Protein AF-A0A3D5FHX1-F1 (afdb_monomer)

Sequence (278 aa):
LMGNHDTDKEGTATLFDEEFTHRFGARNHHRALPGAHVIGLNTCVMQPQKQGWRNVRAEVGAADLDWLDSTLADLTPDRPLLVFVHIALATTYPERRGADQATTDVWRVINADAVLERLKRWTAPIIIFQGHLHENEHLHLDDLHLISVGSVCGSWWKGSETSRCTDHSPRGWLVVEAADGHVQLDYRAARTPGWHGEIVSDAEGDLLNLFFADSAETVEVRIDGEWIALPPPTPYPVDDMFVSVHHWRLPAEVGDRVDVRTQMRGRPWVLGTITCRS

Solvent-accessible surface area (backbone atoms only — not comparable to full-atom values): 15231 Å² total; per-residue (Å²): 119,49,41,76,85,49,45,40,92,89,31,40,70,89,54,32,45,64,70,40,33,75,75,75,40,69,51,53,47,76,46,83,51,98,30,29,39,37,35,31,46,51,18,60,34,45,32,70,93,42,65,75,87,58,24,33,35,16,29,64,51,70,72,57,49,53,49,48,53,57,54,56,71,78,52,77,45,80,39,22,37,40,37,35,31,22,37,18,63,72,79,64,59,55,70,45,41,69,53,58,77,97,52,42,44,52,63,29,24,75,54,28,64,71,56,56,63,68,51,68,78,47,77,33,54,40,38,38,40,20,36,83,71,19,26,56,44,68,46,76,58,89,80,37,41,37,34,35,40,32,23,72,62,20,38,43,89,78,74,37,99,79,34,35,11,67,53,68,28,61,21,22,48,76,48,77,50,53,49,92,64,42,75,48,78,46,69,35,22,61,100,42,75,81,53,54,44,30,40,48,73,60,99,91,45,40,27,42,37,31,50,76,54,43,62,89,40,66,41,31,38,48,57,100,88,42,80,43,76,50,72,73,43,56,77,36,74,75,51,103,60,30,45,24,59,39,34,29,72,48,97,57,83,60,80,64,48,40,39,37,41,33,38,56,95,89,36,84,41,79,70,43,74,34,35,44,72,129

Foldseek 3Di:
DDAQVQFALQADQVGTNPSVCVVPNDQWDWDDDPAEIEIEAEQWGAQNVDDDLQRIFREHDPVRLVVVLVVVVPDDLPHEYEYEYEAAQDDCWCVQQVHDPVRVRSRHYPPSVSVVVSCVVRPFQYEYEYEHQQAWAWDDDPRYTYTYAHAQQAPCVVPDSQHAHPQNHAHWDWDWDGDPSDIDIDTAHPPDGLQQWAWDADPVGIKIQGRHDYLVKWKWKADPNDTDTFHRADFDDPDPRGTHRRITDDPDHPAFWIFMWIDDPNHIDGSGIHGHDD

Mean predicted aligned error: 4.28 Å

Nearest PDB structures (foldseek):
  3d03-assembly1_A  TM=6.790E-01  e=8.823E-06  Klebsiella aerogenes
  2dxl-assembly1_A  TM=6.475E-01  e=1.047E-05  Klebsiella aerogenes
  8dzk-assembly5_E  TM=4.691E-01  e=1.314E-02  Entamoeba histolytica
  5k78-assembly3_C  TM=4.869E-01  e=2.196E-02  Entamoeba histolytica
  7y9a-assembly1_A-2  TM=3.465E-01  e=2.655E+00  Chelicerata

Secondary structure (DSSP, 8-state):
---TTSS-TT--SS---HHHHHHH--SSEEEE-SS-EEEE---EEE-TTS-GGGSEEE---HHHHHHHHHHHHTS-TTS-EEEEESSBSS-SHHHHTT--GGGGGGTB-TTHHHHHHHHTT--S-EEEEE-SS-S-EEEEETTEEEEE---TT-SGGGS-TTPPPTTSPPSEEEEEEEETTEEEEEEEESSSTT--EEEEEETTEEEEEETT--TTSPPEEEETTEEEEPPPPPPEEEETTEEES-EEE-SS--TTEEEEEEEETTEEEEEEEEEB--

pLDDT: mean 92.57, std 5.69, range [53.16, 98.75]

Structure (mmCIF, N/CA/C/O backbone):
data_AF-A0A3D5FHX1-F1
#
_entry.id   AF-A0A3D5FHX1-F1
#
loop_
_atom_site.group_PDB
_atom_site.id
_atom_site.type_symbol
_atom_site.label_atom_id
_atom_site.label_alt_id
_atom_site.label_comp_id
_atom_site.label_asym_id
_atom_site.label_entity_id
_atom_site.label_seq_id
_atom_site.pdbx_PDB_ins_code
_atom_site.Cartn_x
_atom_site.Cartn_y
_atom_site.Cartn_z
_atom_site.occupancy
_atom_site.B_iso_or_equiv
_atom_site.auth_seq_id
_atom_site.auth_comp_id
_atom_site.auth_asym_id
_atom_site.auth_atom_id
_atom_site.pdbx_PDB_model_num
ATOM 1 N N . LEU A 1 1 ? 8.540 -10.748 -7.676 1.00 92.62 1 LEU A N 1
ATOM 2 C CA . LEU A 1 1 ? 8.828 -9.306 -7.809 1.00 92.62 1 LEU A CA 1
ATOM 3 C C . LEU A 1 1 ? 10.160 -9.060 -7.134 1.00 92.62 1 LEU A C 1
ATOM 5 O O . LEU A 1 1 ? 10.349 -9.615 -6.060 1.00 92.62 1 LEU A O 1
ATOM 9 N N . MET A 1 2 ? 11.060 -8.321 -7.771 1.00 94.94 2 MET A N 1
ATOM 10 C CA . MET A 1 2 ? 12.356 -7.986 -7.184 1.00 94.94 2 MET A CA 1
ATOM 11 C C . MET A 1 2 ? 12.209 -6.787 -6.245 1.00 94.94 2 MET A C 1
ATOM 13 O O . MET A 1 2 ? 11.546 -5.812 -6.603 1.00 94.94 2 MET A O 1
ATOM 17 N N . GLY A 1 3 ? 12.822 -6.856 -5.068 1.00 95.81 3 GLY A N 1
ATOM 18 C CA . GLY A 1 3 ? 12.942 -5.742 -4.142 1.00 95.81 3 GLY A CA 1
ATOM 19 C C . GLY A 1 3 ? 14.372 -5.248 -3.961 1.00 95.81 3 GLY A C 1
ATOM 20 O O . GLY A 1 3 ? 15.330 -5.804 -4.488 1.00 95.81 3 GLY A O 1
ATOM 21 N N . ASN A 1 4 ? 14.538 -4.193 -3.162 1.00 94.56 4 ASN A N 1
ATOM 22 C CA . ASN A 1 4 ? 15.842 -3.555 -2.953 1.00 94.56 4 ASN A CA 1
ATOM 23 C C . ASN A 1 4 ? 16.860 -4.465 -2.238 1.00 94.56 4 ASN A C 1
ATOM 25 O O . ASN A 1 4 ? 18.049 -4.177 -2.257 1.00 94.56 4 ASN A O 1
ATOM 29 N N . HIS A 1 5 ? 16.397 -5.530 -1.581 1.00 93.38 5 HIS A N 1
ATOM 30 C CA . HIS A 1 5 ? 17.245 -6.534 -0.933 1.00 93.38 5 HIS A CA 1
ATOM 31 C C . HIS A 1 5 ? 17.609 -7.709 -1.848 1.00 93.38 5 HIS A C 1
ATOM 33 O O . HIS A 1 5 ? 18.441 -8.527 -1.462 1.00 93.38 5 HIS A O 1
ATOM 39 N N . ASP A 1 6 ? 16.994 -7.789 -3.028 1.00 94.75 6 ASP A N 1
ATOM 40 C CA . ASP A 1 6 ? 17.247 -8.827 -4.027 1.00 94.75 6 ASP A CA 1
ATOM 41 C C . ASP A 1 6 ? 18.283 -8.389 -5.073 1.00 94.75 6 ASP A C 1
ATOM 43 O O . ASP A 1 6 ? 18.599 -9.156 -5.977 1.00 94.75 6 ASP A O 1
ATOM 47 N N . THR A 1 7 ? 18.788 -7.154 -4.975 1.00 92.62 7 THR A N 1
ATOM 48 C CA . THR A 1 7 ? 19.804 -6.635 -5.888 1.00 92.62 7 THR A CA 1
ATOM 49 C C . THR A 1 7 ? 21.170 -7.264 -5.610 1.00 92.62 7 THR A C 1
ATOM 51 O O . THR A 1 7 ? 21.563 -7.478 -4.458 1.00 92.62 7 THR A O 1
ATOM 54 N N . ASP A 1 8 ? 21.925 -7.533 -6.673 1.00 91.56 8 ASP A N 1
ATOM 55 C CA . ASP A 1 8 ? 23.248 -8.147 -6.574 1.00 91.56 8 ASP A CA 1
ATOM 56 C C . ASP A 1 8 ? 24.207 -7.206 -5.841 1.00 91.56 8 ASP A C 1
ATOM 58 O O . ASP A 1 8 ? 24.462 -6.097 -6.304 1.00 91.56 8 ASP A O 1
ATOM 62 N N . LYS A 1 9 ? 24.789 -7.637 -4.716 1.00 81.81 9 LYS A N 1
ATOM 63 C CA . LYS A 1 9 ? 25.636 -6.775 -3.862 1.00 81.81 9 LYS A CA 1
ATOM 64 C C . LYS A 1 9 ? 26.782 -6.083 -4.608 1.00 81.81 9 LYS A C 1
ATOM 66 O O . LYS A 1 9 ? 27.088 -4.937 -4.300 1.00 81.81 9 LYS A O 1
ATOM 71 N N . GLU A 1 10 ? 27.380 -6.781 -5.571 1.00 84.62 10 GLU A N 1
ATOM 72 C CA . GLU A 1 10 ? 28.493 -6.304 -6.407 1.00 84.62 10 GLU A CA 1
ATOM 73 C C . GLU A 1 10 ? 28.026 -5.886 -7.818 1.00 84.62 10 GLU A C 1
ATOM 75 O O . GLU A 1 10 ? 28.823 -5.798 -8.753 1.00 84.62 10 GLU A O 1
ATOM 80 N N . GLY A 1 11 ? 26.720 -5.663 -7.987 1.00 85.31 11 GLY A N 1
ATOM 81 C CA . GLY A 1 11 ? 26.109 -5.253 -9.243 1.00 85.31 11 GLY A CA 1
ATOM 82 C C . GLY A 1 11 ? 26.453 -3.817 -9.651 1.00 85.31 11 GLY A C 1
ATOM 83 O O . GLY A 1 11 ? 26.997 -3.007 -8.899 1.00 85.31 11 GLY A O 1
ATOM 84 N N . THR A 1 12 ? 26.089 -3.477 -10.880 1.00 88.19 12 THR A N 1
ATOM 85 C CA . THR A 1 12 ? 26.236 -2.144 -11.475 1.00 88.19 12 THR A CA 1
ATOM 86 C C . THR A 1 12 ? 24.870 -1.490 -11.669 1.00 88.19 12 THR A C 1
ATOM 88 O O . THR A 1 12 ? 23.841 -2.124 -11.475 1.00 88.19 12 THR A O 1
ATOM 91 N N . ALA A 1 13 ? 24.818 -0.236 -12.122 1.00 84.00 13 ALA A N 1
ATOM 92 C CA . ALA A 1 13 ? 23.540 0.424 -12.412 1.00 84.00 13 ALA A CA 1
ATOM 93 C C . ALA A 1 13 ? 22.729 -0.243 -13.547 1.00 84.00 13 ALA A C 1
ATOM 95 O O . ALA A 1 13 ? 21.537 0.018 -13.671 1.00 84.00 13 ALA A O 1
ATOM 96 N N . THR A 1 14 ? 23.354 -1.083 -14.381 1.00 84.12 14 THR A N 1
ATOM 97 C CA . THR A 1 14 ? 22.704 -1.746 -15.529 1.00 84.12 14 THR A CA 1
ATOM 98 C C . THR A 1 14 ? 22.627 -3.266 -15.407 1.00 84.12 14 THR A C 1
ATOM 100 O O . THR A 1 14 ? 21.903 -3.886 -16.177 1.00 84.12 14 THR A O 1
ATOM 103 N N . LEU A 1 15 ? 23.361 -3.859 -14.465 1.00 90.00 15 LEU A N 1
ATOM 104 C CA . LEU A 1 15 ? 23.411 -5.301 -14.226 1.00 90.00 15 LEU A CA 1
ATOM 105 C C . LEU A 1 15 ? 23.428 -5.542 -12.716 1.00 90.00 15 LEU A C 1
ATOM 107 O O . LEU A 1 15 ? 24.476 -5.384 -12.093 1.00 90.00 15 LEU A O 1
ATOM 111 N N . PHE A 1 16 ? 22.261 -5.811 -12.135 1.00 93.44 16 PHE A N 1
ATOM 112 C CA . PHE A 1 16 ? 22.063 -5.867 -10.679 1.00 93.44 16 PHE A CA 1
ATOM 113 C C . PHE A 1 16 ? 20.990 -6.870 -10.238 1.00 93.44 16 PHE A C 1
ATOM 115 O O . PHE A 1 16 ? 20.541 -6.819 -9.094 1.00 93.44 16 PHE A O 1
ATOM 122 N N . ASP A 1 17 ? 20.527 -7.718 -11.148 1.00 94.81 17 ASP A N 1
ATOM 123 C CA . ASP A 1 17 ? 19.427 -8.655 -10.958 1.00 94.81 17 ASP A CA 1
ATOM 124 C C . ASP A 1 17 ? 19.763 -10.072 -11.449 1.00 94.81 17 ASP A C 1
ATOM 126 O O . ASP A 1 17 ? 18.856 -10.880 -11.654 1.00 94.81 17 ASP A O 1
ATOM 130 N N . GLU A 1 18 ? 21.038 -10.413 -11.654 1.00 94.69 18 GLU A N 1
ATOM 131 C CA . GLU A 1 18 ? 21.448 -11.722 -12.174 1.00 94.69 18 GLU A CA 1
ATOM 132 C C . GLU A 1 18 ? 21.067 -12.852 -11.211 1.00 94.69 18 GLU A C 1
ATOM 134 O O . GLU A 1 18 ? 20.483 -13.855 -11.635 1.00 94.69 18 GLU A O 1
ATOM 139 N N . GLU A 1 19 ? 21.325 -12.698 -9.905 1.00 93.31 19 GLU A N 1
ATOM 140 C CA . GLU A 1 19 ? 20.972 -13.734 -8.930 1.00 93.31 19 GLU A CA 1
ATOM 141 C C . GLU A 1 19 ? 19.455 -13.911 -8.821 1.00 93.31 19 GLU A C 1
ATOM 143 O O . GLU A 1 19 ? 18.958 -15.045 -8.762 1.00 93.31 19 GLU A O 1
ATOM 148 N N . PHE A 1 20 ? 18.717 -12.797 -8.813 1.00 95.50 20 PHE A N 1
ATOM 149 C CA . PHE A 1 20 ? 17.260 -12.805 -8.776 1.00 95.50 20 PHE A CA 1
ATOM 150 C C . PHE A 1 20 ? 16.693 -13.484 -10.025 1.00 95.50 20 PHE A C 1
ATOM 152 O O . PHE A 1 20 ? 15.892 -14.416 -9.919 1.00 95.50 20 PHE A O 1
ATOM 159 N N . THR A 1 21 ? 17.135 -13.060 -11.209 1.00 95.44 21 THR A N 1
ATOM 160 C CA . THR A 1 21 ? 16.592 -13.544 -12.481 1.00 95.44 21 THR A CA 1
ATOM 161 C C . THR A 1 21 ? 16.917 -15.005 -12.741 1.00 95.44 21 THR A C 1
ATOM 163 O O . THR A 1 21 ? 16.055 -15.741 -13.228 1.00 95.44 21 THR A O 1
ATOM 166 N N . HIS A 1 22 ? 18.095 -15.470 -12.322 1.00 95.25 22 HIS A N 1
ATOM 167 C CA . HIS A 1 22 ? 18.459 -16.882 -12.375 1.00 95.25 22 HIS A CA 1
ATOM 168 C C . HIS A 1 22 ? 17.541 -17.766 -11.508 1.00 95.25 22 HIS A C 1
ATOM 170 O O . HIS A 1 22 ? 17.248 -18.903 -11.876 1.00 95.25 22 HIS A O 1
ATOM 176 N N . ARG A 1 23 ? 17.075 -17.272 -10.351 1.00 95.88 23 ARG A N 1
ATOM 177 C CA . ARG A 1 23 ? 16.262 -18.057 -9.400 1.00 95.88 23 ARG A CA 1
ATOM 178 C C . ARG A 1 23 ? 14.758 -17.940 -9.627 1.00 95.88 23 ARG A C 1
ATOM 180 O O . ARG A 1 23 ? 14.039 -18.915 -9.423 1.00 95.88 23 ARG A O 1
ATOM 187 N N . PHE A 1 24 ? 14.286 -16.754 -9.997 1.00 95.12 24 PHE A N 1
ATOM 188 C CA . PHE A 1 24 ? 12.864 -16.402 -9.980 1.00 95.12 24 PHE A CA 1
ATOM 189 C C . PHE A 1 24 ? 12.320 -15.960 -11.345 1.00 95.12 24 PHE A C 1
ATOM 191 O O . PHE A 1 24 ? 11.111 -15.766 -11.477 1.00 95.12 24 PHE A O 1
ATOM 198 N N . GLY A 1 25 ? 13.176 -15.847 -12.365 1.00 94.88 25 GLY A N 1
ATOM 199 C CA . GLY A 1 25 ? 12.813 -15.351 -13.691 1.00 94.88 25 GLY A CA 1
ATOM 200 C C . GLY A 1 25 ? 12.870 -13.826 -13.799 1.00 94.88 25 GLY A C 1
ATOM 201 O O . GLY A 1 25 ? 13.368 -13.137 -12.915 1.00 94.88 25 GLY A O 1
ATOM 202 N N . ALA A 1 26 ? 12.376 -13.287 -14.914 1.00 95.62 26 ALA A N 1
ATOM 203 C CA . ALA A 1 26 ? 12.499 -11.866 -15.235 1.00 95.62 26 ALA A CA 1
ATOM 204 C C . ALA A 1 26 ? 11.982 -10.939 -14.113 1.00 95.62 26 ALA A C 1
ATOM 206 O O . ALA A 1 26 ? 10.928 -11.179 -13.515 1.00 95.62 26 ALA A O 1
ATOM 207 N N . ARG A 1 27 ? 12.710 -9.841 -13.858 1.00 94.88 27 ARG A N 1
ATOM 208 C CA . ARG A 1 27 ? 12.337 -8.835 -12.847 1.00 94.88 27 ARG A CA 1
ATOM 209 C C . ARG A 1 27 ? 10.996 -8.156 -13.141 1.00 94.88 27 ARG A C 1
ATOM 211 O O . ARG A 1 27 ? 10.260 -7.841 -12.206 1.00 94.88 27 ARG A O 1
ATOM 218 N N . ASN A 1 28 ? 10.660 -8.034 -14.426 1.00 98.00 28 ASN A N 1
ATOM 219 C CA . ASN A 1 28 ? 9.342 -7.638 -14.900 1.00 98.00 28 ASN A CA 1
ATOM 220 C C . ASN A 1 28 ? 8.610 -8.849 -15.461 1.00 98.00 28 ASN A C 1
ATOM 222 O O . ASN A 1 28 ? 9.203 -9.680 -16.151 1.00 98.00 28 ASN A O 1
ATOM 226 N N . HIS A 1 29 ? 7.316 -8.945 -15.195 1.00 97.62 29 HIS A N 1
ATOM 227 C CA . HIS A 1 29 ? 6.499 -10.021 -15.737 1.00 97.62 29 HIS A CA 1
ATOM 228 C C . HIS A 1 29 ? 5.039 -9.609 -15.835 1.00 97.62 29 HIS A C 1
ATOM 230 O O . HIS A 1 29 ? 4.540 -8.790 -15.066 1.00 97.62 29 HIS A O 1
ATOM 236 N N . HIS A 1 30 ? 4.340 -10.249 -16.763 1.00 98.00 30 HIS A N 1
ATOM 237 C CA . HIS A 1 30 ? 2.898 -10.157 -16.902 1.00 98.00 30 HIS A CA 1
ATOM 238 C C . HIS A 1 30 ? 2.276 -11.540 -16.767 1.00 98.00 30 HIS A C 1
ATOM 240 O O . HIS A 1 30 ? 2.834 -12.542 -17.216 1.00 98.00 30 HIS A O 1
ATOM 246 N N . ARG A 1 31 ? 1.095 -11.590 -16.157 1.00 96.69 31 ARG A N 1
ATOM 247 C CA . ARG A 1 31 ? 0.244 -12.771 -16.148 1.00 96.69 31 ARG A CA 1
ATOM 248 C C . ARG A 1 31 ? -1.201 -12.364 -16.379 1.00 96.69 31 ARG A C 1
ATOM 250 O O . ARG A 1 31 ? -1.773 -11.589 -15.617 1.00 96.69 31 ARG A O 1
ATOM 257 N N . ALA A 1 32 ? -1.820 -12.943 -17.400 1.00 95.94 32 ALA A N 1
ATOM 258 C CA . ALA A 1 32 ? -3.266 -12.897 -17.551 1.00 95.94 32 ALA A CA 1
ATOM 259 C C . ALA A 1 32 ? -3.911 -13.957 -16.645 1.00 95.94 32 ALA A C 1
ATOM 261 O O . ALA A 1 32 ? -3.618 -15.149 -16.751 1.00 95.94 32 ALA A O 1
ATOM 262 N N . LEU A 1 33 ? -4.795 -13.518 -15.756 1.00 95.25 33 LEU A N 1
ATOM 263 C CA . LEU A 1 33 ? -5.722 -14.368 -15.014 1.00 95.25 33 LEU A CA 1
ATOM 264 C C . LEU A 1 33 ? -7.123 -14.221 -15.628 1.00 95.25 33 LEU A C 1
ATOM 266 O O . LEU A 1 33 ? -7.356 -13.261 -16.364 1.00 95.25 33 LEU A O 1
ATOM 270 N N . PRO A 1 34 ? -8.079 -15.126 -15.351 1.00 93.19 34 PRO A N 1
ATOM 271 C CA . PRO A 1 34 ? -9.450 -14.965 -15.838 1.00 93.19 34 PRO A CA 1
ATOM 272 C C . PRO A 1 34 ? -10.071 -13.614 -15.444 1.00 93.19 34 PRO A C 1
ATOM 274 O O . PRO A 1 34 ? -10.626 -12.930 -16.302 1.00 93.19 34 PRO A O 1
ATOM 277 N N . GLY A 1 35 ? -9.896 -13.192 -14.186 1.00 94.69 35 GLY A N 1
ATOM 278 C CA . GLY A 1 35 ? -10.504 -11.975 -13.636 1.00 94.69 35 GLY A CA 1
ATOM 279 C C . GLY A 1 35 ? -9.636 -10.712 -13.639 1.00 94.69 35 GLY A C 1
ATOM 280 O O . GLY A 1 35 ? -10.137 -9.668 -13.238 1.00 94.69 35 GLY A O 1
ATOM 281 N N . ALA A 1 36 ? -8.363 -10.774 -14.050 1.00 97.44 36 ALA A N 1
ATOM 282 C CA . ALA A 1 36 ? -7.457 -9.622 -13.998 1.00 97.44 36 ALA A CA 1
ATOM 283 C C . ALA A 1 36 ? -6.215 -9.785 -14.888 1.00 97.44 36 ALA A C 1
ATOM 285 O O . ALA A 1 36 ? -5.788 -10.899 -15.203 1.00 97.44 36 ALA A O 1
ATOM 286 N N . HIS A 1 37 ? -5.584 -8.663 -15.220 1.00 97.75 37 HIS A N 1
ATOM 287 C CA . HIS A 1 37 ? -4.196 -8.617 -15.661 1.00 97.75 37 HIS A CA 1
ATOM 288 C C . HIS A 1 37 ? -3.290 -8.314 -14.469 1.00 97.75 37 HIS A C 1
ATOM 290 O O . HIS A 1 37 ? -3.572 -7.410 -13.690 1.00 97.75 37 HIS A O 1
ATOM 296 N N . VAL A 1 38 ? -2.202 -9.068 -14.327 1.00 98.12 38 VAL A N 1
ATOM 297 C CA . VAL A 1 38 ? -1.212 -8.879 -13.264 1.00 98.12 38 VAL A CA 1
ATOM 298 C C . VAL A 1 38 ? 0.107 -8.458 -13.891 1.00 98.12 38 VAL A C 1
ATOM 300 O O . VAL A 1 38 ? 0.608 -9.152 -14.774 1.00 98.12 38 VAL A O 1
ATOM 303 N N . ILE A 1 39 ? 0.667 -7.345 -13.431 1.00 98.56 39 ILE A N 1
ATOM 304 C CA . ILE A 1 39 ? 1.984 -6.844 -13.828 1.00 98.56 39 ILE A CA 1
ATOM 305 C C . ILE A 1 39 ? 2.860 -6.777 -12.582 1.00 98.56 39 ILE A C 1
ATOM 307 O O . ILE A 1 39 ? 2.490 -6.137 -11.607 1.00 98.56 39 ILE A O 1
ATOM 311 N N . GLY A 1 40 ? 4.030 -7.406 -12.618 1.00 98.50 40 GLY A N 1
ATOM 312 C CA . GLY A 1 40 ? 5.124 -7.094 -11.704 1.00 98.50 40 GLY A CA 1
ATOM 313 C C . GLY A 1 40 ? 6.119 -6.186 -12.411 1.00 98.50 40 GLY A C 1
ATOM 314 O O . GLY A 1 40 ? 6.591 -6.546 -13.490 1.00 98.50 40 GLY A O 1
ATOM 315 N N . LEU A 1 41 ? 6.427 -5.035 -11.814 1.00 98.75 41 LEU A N 1
ATOM 316 C CA . LEU A 1 41 ? 7.316 -4.024 -12.381 1.00 98.75 41 LEU A CA 1
ATOM 317 C C . LEU A 1 41 ? 8.446 -3.697 -11.402 1.00 98.75 41 LEU A C 1
ATOM 319 O O . LEU A 1 41 ? 8.212 -3.378 -10.235 1.00 98.75 41 LEU A O 1
ATOM 323 N N . ASN A 1 42 ? 9.680 -3.759 -11.892 1.00 98.00 42 ASN A N 1
ATOM 324 C CA . ASN A 1 42 ? 10.853 -3.363 -11.137 1.00 98.00 42 ASN A CA 1
ATOM 325 C C . ASN A 1 42 ? 10.848 -1.856 -10.850 1.00 98.00 42 ASN A C 1
ATOM 327 O O . ASN A 1 42 ? 10.701 -1.042 -11.758 1.00 98.00 42 ASN A O 1
ATOM 331 N N . THR A 1 43 ? 11.091 -1.504 -9.590 1.00 98.12 43 THR A N 1
ATOM 332 C CA . THR A 1 43 ? 11.284 -0.119 -9.137 1.00 98.12 43 THR A CA 1
ATOM 333 C C . THR A 1 43 ? 12.619 0.089 -8.421 1.00 98.12 43 THR A C 1
ATOM 335 O O . THR A 1 43 ? 12.800 1.080 -7.720 1.00 98.12 43 THR A O 1
ATOM 338 N N . CYS A 1 44 ? 13.556 -0.853 -8.558 1.00 96.69 44 CYS A N 1
ATOM 339 C CA . CYS A 1 44 ? 14.865 -0.822 -7.913 1.00 96.69 44 CYS A CA 1
ATOM 340 C C . CYS A 1 44 ? 15.972 -0.619 -8.953 1.00 96.69 44 CYS A C 1
ATOM 342 O O . CYS A 1 44 ? 16.051 -1.366 -9.928 1.00 96.69 44 CYS A O 1
ATOM 344 N N . VAL A 1 45 ? 16.859 0.350 -8.718 1.00 94.75 45 VAL A N 1
ATOM 345 C CA . VAL A 1 45 ? 18.078 0.578 -9.509 1.00 94.75 45 VAL A CA 1
ATOM 346 C C . VAL A 1 45 ? 19.277 0.677 -8.574 1.00 94.75 45 VAL A C 1
ATOM 348 O O . VAL A 1 45 ? 19.278 1.473 -7.633 1.00 94.75 45 VAL A O 1
ATOM 351 N N . MET A 1 46 ? 20.317 -0.118 -8.826 1.00 93.94 46 MET A N 1
ATOM 352 C CA . MET A 1 46 ? 21.514 -0.126 -7.985 1.00 93.94 46 MET A CA 1
ATOM 353 C C . MET A 1 46 ? 22.333 1.169 -8.126 1.00 93.94 46 MET A C 1
ATOM 355 O O . MET A 1 46 ? 22.560 1.683 -9.222 1.00 93.94 46 MET A O 1
ATOM 359 N N . GLN A 1 47 ? 22.827 1.671 -6.996 1.00 91.81 47 GLN A N 1
ATOM 360 C CA . GLN A 1 47 ? 23.763 2.784 -6.856 1.00 91.81 47 GLN A CA 1
ATOM 361 C C . GLN A 1 47 ? 25.083 2.265 -6.249 1.00 91.81 47 GLN A C 1
ATOM 363 O O . GLN A 1 47 ? 25.302 2.444 -5.048 1.00 91.81 47 GLN A O 1
ATOM 368 N N . PRO A 1 48 ? 25.986 1.647 -7.036 1.00 89.06 48 PRO A N 1
ATOM 369 C CA . PRO A 1 48 ? 27.208 1.010 -6.515 1.00 89.06 48 PRO A CA 1
ATOM 370 C C . PRO A 1 48 ? 28.159 1.981 -5.788 1.00 89.06 48 PRO A C 1
ATOM 372 O O . PRO A 1 48 ? 28.970 1.587 -4.956 1.00 89.06 48 PRO A O 1
ATOM 375 N N . GLN A 1 49 ? 28.046 3.280 -6.069 1.00 90.75 49 GLN A N 1
ATOM 376 C CA . GLN A 1 49 ? 28.782 4.352 -5.397 1.00 90.75 49 GLN A CA 1
ATOM 377 C C . GLN A 1 49 ? 28.249 4.703 -3.995 1.00 90.75 49 GLN A C 1
ATOM 379 O O . GLN A 1 49 ? 28.868 5.493 -3.280 1.00 90.75 49 GLN A O 1
ATOM 384 N N . LYS A 1 50 ? 27.069 4.202 -3.616 1.00 91.25 50 LYS A N 1
ATOM 385 C CA . LYS A 1 50 ? 26.441 4.414 -2.306 1.00 91.25 50 LYS A CA 1
ATOM 386 C C . LYS A 1 50 ? 26.586 3.150 -1.457 1.00 91.25 50 LYS A C 1
ATOM 388 O O . LYS A 1 50 ? 26.884 2.075 -1.955 1.00 91.25 50 LYS A O 1
ATOM 393 N N . GLN A 1 51 ? 26.393 3.294 -0.150 1.00 87.62 51 GLN A N 1
ATOM 394 C CA . GLN A 1 51 ? 26.574 2.218 0.826 1.00 87.62 51 GLN A CA 1
ATOM 395 C C . GLN A 1 51 ? 25.337 2.078 1.715 1.00 87.62 51 GLN A C 1
ATOM 397 O O . GLN A 1 51 ? 24.565 3.030 1.882 1.00 87.62 51 GLN A O 1
ATOM 402 N N . GLY A 1 52 ? 25.174 0.897 2.314 1.00 88.31 52 GLY A N 1
ATOM 403 C CA . GLY A 1 52 ? 24.052 0.588 3.202 1.00 88.31 52 GLY A CA 1
ATOM 404 C C . GLY A 1 52 ? 22.701 0.733 2.501 1.00 88.31 52 GLY A C 1
ATOM 405 O O . GLY A 1 52 ? 22.595 0.501 1.305 1.00 88.31 52 GLY A O 1
ATOM 406 N N . TRP A 1 53 ? 21.676 1.177 3.229 1.00 88.12 53 TRP A N 1
ATOM 407 C CA . TRP A 1 53 ? 20.301 1.316 2.722 1.00 88.12 53 TRP A CA 1
ATOM 408 C C . TRP A 1 53 ? 20.132 2.311 1.558 1.00 88.12 53 TRP A C 1
ATOM 410 O O . TRP A 1 53 ? 19.064 2.371 0.961 1.00 88.12 53 TRP A O 1
ATOM 420 N N . ARG A 1 54 ? 21.169 3.093 1.225 1.00 91.19 54 ARG A N 1
ATOM 421 C CA . ARG A 1 54 ? 21.172 4.054 0.107 1.00 91.19 54 ARG A CA 1
ATOM 422 C C . ARG A 1 54 ? 21.716 3.474 -1.197 1.00 91.19 54 ARG A C 1
ATOM 424 O O . A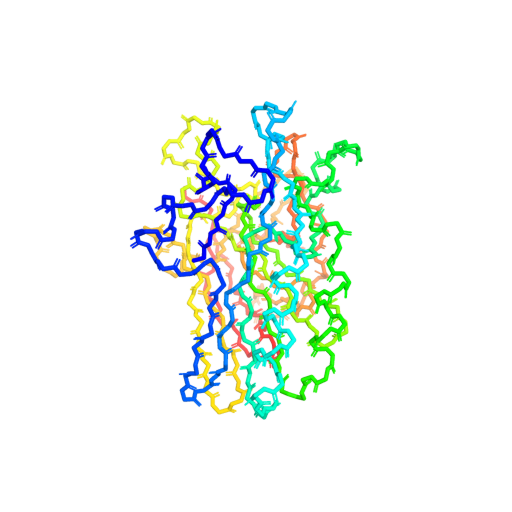RG A 1 54 ? 21.821 4.203 -2.180 1.00 91.19 54 ARG A O 1
ATOM 431 N N . ASN A 1 55 ? 22.136 2.210 -1.201 1.00 92.50 55 ASN A N 1
ATOM 432 C CA . ASN A 1 55 ? 22.697 1.563 -2.384 1.00 92.50 55 ASN A CA 1
ATOM 433 C C . ASN A 1 55 ? 21.644 1.204 -3.439 1.00 92.50 55 ASN A C 1
ATOM 435 O O . ASN A 1 55 ? 22.023 0.823 -4.534 1.00 92.50 55 ASN A O 1
ATOM 439 N N . VAL A 1 56 ? 20.351 1.371 -3.166 1.00 94.94 56 VAL A N 1
ATOM 440 C CA . VAL A 1 56 ? 19.287 1.209 -4.159 1.00 94.94 56 VAL A CA 1
ATOM 441 C C . VAL A 1 56 ? 18.488 2.499 -4.252 1.00 94.94 56 VAL A C 1
ATOM 443 O O . VAL A 1 56 ? 18.083 3.068 -3.241 1.00 94.94 56 VAL A O 1
ATOM 446 N N . ARG A 1 57 ? 18.287 2.964 -5.483 1.00 95.56 57 ARG A N 1
ATOM 447 C CA . ARG A 1 57 ? 17.387 4.060 -5.831 1.00 95.56 57 ARG A CA 1
ATOM 448 C C . ARG A 1 57 ? 16.045 3.504 -6.281 1.00 95.56 57 ARG A C 1
ATOM 450 O O . ARG A 1 57 ? 15.995 2.531 -7.032 1.00 95.56 57 ARG A O 1
ATOM 457 N N . ALA A 1 58 ? 14.986 4.174 -5.867 1.00 97.25 58 ALA A N 1
ATOM 458 C CA . ALA A 1 58 ? 13.633 3.980 -6.336 1.00 97.25 58 ALA A CA 1
ATOM 459 C C . ALA A 1 58 ? 13.462 4.647 -7.705 1.00 97.25 58 ALA A C 1
ATOM 461 O O . ALA A 1 58 ? 13.322 5.866 -7.812 1.00 97.25 58 ALA A O 1
ATOM 462 N N . GLU A 1 59 ? 13.511 3.854 -8.766 1.00 97.50 59 GLU A N 1
ATOM 463 C CA . GLU A 1 59 ? 13.406 4.329 -10.145 1.00 97.50 59 GLU A CA 1
ATOM 464 C C . GLU A 1 59 ? 12.963 3.183 -11.053 1.00 97.50 59 GLU A C 1
ATOM 466 O O . GLU A 1 59 ? 13.331 2.029 -10.832 1.00 97.50 59 GLU A O 1
ATOM 471 N N . VAL A 1 60 ? 12.200 3.506 -12.095 1.00 97.94 60 VAL A N 1
ATOM 472 C CA . VAL A 1 60 ? 11.928 2.579 -13.199 1.00 97.94 60 VAL A CA 1
ATOM 473 C C . VAL A 1 60 ? 12.854 2.920 -14.360 1.00 97.94 60 VAL A C 1
ATOM 475 O O . VAL A 1 60 ? 12.767 4.014 -14.920 1.00 97.94 60 VAL A O 1
ATOM 478 N N . GLY A 1 61 ? 13.766 2.006 -14.699 1.00 95.50 61 GLY A N 1
ATOM 479 C CA . GLY A 1 61 ? 14.746 2.218 -15.762 1.00 95.50 61 GLY A CA 1
ATOM 480 C C . GLY A 1 61 ? 14.111 2.249 -17.155 1.00 95.50 61 GLY A C 1
ATOM 481 O O . GLY A 1 61 ? 13.016 1.733 -17.365 1.00 95.50 61 GLY A O 1
ATOM 482 N N . ALA A 1 62 ? 14.824 2.806 -18.138 1.00 96.00 62 ALA A N 1
ATOM 483 C CA . ALA A 1 62 ? 14.317 2.936 -19.510 1.00 96.00 62 ALA A CA 1
ATOM 484 C C . ALA A 1 62 ? 13.867 1.592 -20.114 1.00 96.00 62 ALA A C 1
ATOM 486 O O . ALA A 1 62 ? 12.761 1.495 -20.626 1.00 96.00 62 ALA A O 1
ATOM 487 N N . ALA A 1 63 ? 14.666 0.531 -19.955 1.00 95.31 63 ALA A N 1
ATOM 488 C CA . ALA A 1 63 ? 14.304 -0.803 -20.440 1.00 95.31 63 ALA A CA 1
ATOM 489 C C . ALA A 1 63 ? 13.055 -1.384 -19.746 1.00 95.31 63 ALA A C 1
ATOM 491 O O . ALA A 1 63 ? 12.312 -2.153 -20.352 1.00 95.31 63 ALA A O 1
ATOM 492 N N . ASP A 1 64 ? 12.809 -1.016 -18.483 1.00 97.44 64 ASP A N 1
ATOM 493 C CA . ASP A 1 64 ? 11.620 -1.444 -17.741 1.00 97.44 64 ASP A CA 1
ATOM 494 C C . ASP A 1 64 ? 10.370 -0.667 -18.201 1.00 97.44 64 ASP A C 1
ATOM 496 O O . ASP A 1 64 ? 9.290 -1.249 -18.309 1.00 97.44 64 ASP A O 1
ATOM 500 N N . LEU A 1 65 ? 10.520 0.620 -18.550 1.00 98.44 65 LEU A N 1
ATOM 501 C CA . LEU A 1 65 ? 9.463 1.428 -19.173 1.00 98.44 65 LEU A CA 1
ATOM 502 C C . LEU A 1 65 ? 9.128 0.944 -20.592 1.00 98.44 65 LEU A C 1
ATOM 504 O O . LEU A 1 65 ? 7.951 0.788 -20.905 1.00 98.44 65 LEU A O 1
ATOM 508 N N . ASP A 1 66 ? 10.132 0.639 -21.418 1.00 98.25 66 ASP A N 1
ATOM 509 C CA . ASP A 1 66 ? 9.936 0.101 -22.774 1.00 98.25 66 ASP A CA 1
ATOM 510 C C . ASP A 1 66 ? 9.224 -1.262 -22.737 1.00 98.25 66 ASP A C 1
ATOM 512 O O . ASP A 1 66 ? 8.337 -1.559 -23.549 1.00 98.25 66 ASP A O 1
ATOM 516 N N . TRP A 1 67 ? 9.585 -2.097 -21.756 1.00 98.25 67 TRP A N 1
ATOM 517 C CA . TRP A 1 67 ? 8.898 -3.357 -21.492 1.00 98.25 67 TRP A CA 1
ATOM 518 C C . TRP A 1 67 ? 7.436 -3.132 -21.091 1.00 98.25 67 TRP A C 1
ATOM 520 O O . TRP A 1 67 ? 6.554 -3.843 -21.581 1.00 98.25 67 TRP A O 1
ATOM 530 N N . LEU A 1 68 ? 7.164 -2.148 -20.227 1.00 98.56 68 LEU A N 1
ATOM 531 C CA . LEU A 1 68 ? 5.808 -1.814 -19.797 1.00 98.56 68 LEU A CA 1
ATOM 532 C C . LEU A 1 68 ? 4.958 -1.319 -20.975 1.00 98.56 68 LEU A C 1
ATOM 534 O O . LEU A 1 68 ? 3.827 -1.776 -21.127 1.00 98.56 68 LEU A O 1
ATOM 538 N N . ASP A 1 69 ? 5.506 -0.453 -21.829 1.00 98.19 69 ASP A N 1
ATOM 539 C CA . ASP A 1 69 ? 4.826 0.050 -23.028 1.00 98.19 69 ASP A CA 1
ATOM 540 C C . ASP A 1 69 ? 4.447 -1.089 -23.977 1.00 98.19 69 ASP A C 1
ATOM 542 O O . ASP A 1 69 ? 3.288 -1.203 -24.385 1.00 98.19 69 ASP A O 1
ATOM 546 N N . SER A 1 70 ? 5.405 -1.975 -24.260 1.00 98.06 70 SER A N 1
ATOM 547 C CA . SER A 1 70 ? 5.185 -3.152 -25.108 1.00 98.06 70 SER A CA 1
ATOM 548 C C . SER A 1 70 ? 4.127 -4.077 -24.507 1.00 98.06 70 SER A C 1
ATOM 550 O O . SER A 1 70 ? 3.195 -4.490 -25.189 1.00 98.06 70 SER A O 1
ATOM 552 N N . THR A 1 71 ? 4.222 -4.340 -23.201 1.00 98.00 71 THR A N 1
ATOM 553 C CA . THR A 1 71 ? 3.273 -5.199 -22.487 1.00 98.00 71 THR A CA 1
ATOM 554 C C . THR A 1 71 ? 1.869 -4.617 -22.542 1.00 98.00 71 THR A C 1
ATOM 556 O O . THR A 1 71 ? 0.942 -5.319 -22.917 1.00 98.00 71 THR A O 1
ATOM 559 N N . LEU A 1 72 ? 1.683 -3.338 -22.202 1.00 97.56 72 LEU A N 1
ATOM 560 C CA . LEU A 1 72 ? 0.363 -2.706 -22.190 1.00 97.56 72 LEU A CA 1
ATOM 561 C C . LEU A 1 72 ? -0.238 -2.586 -23.597 1.00 97.56 72 LEU A C 1
ATOM 563 O O . LEU A 1 72 ? -1.463 -2.593 -23.732 1.00 97.56 72 LEU A O 1
ATOM 567 N N . ALA A 1 73 ? 0.571 -2.427 -24.649 1.00 96.38 73 ALA A N 1
ATOM 568 C CA . ALA A 1 73 ? 0.090 -2.368 -26.032 1.00 96.38 73 ALA A CA 1
ATOM 569 C C . ALA A 1 73 ? -0.669 -3.642 -26.448 1.00 96.38 73 ALA A C 1
ATOM 571 O O . ALA A 1 73 ? -1.670 -3.539 -27.156 1.00 96.38 73 ALA A O 1
ATOM 572 N N . ASP A 1 74 ? -0.263 -4.800 -25.928 1.00 95.00 74 ASP A N 1
ATOM 573 C CA . ASP A 1 74 ? -0.849 -6.102 -26.263 1.00 95.00 74 ASP A CA 1
ATOM 574 C C . ASP A 1 74 ? -2.103 -6.457 -25.441 1.00 95.00 74 ASP A C 1
ATOM 576 O O . ASP A 1 74 ? -2.756 -7.473 -25.700 1.00 95.00 74 ASP A O 1
ATOM 580 N N . LEU A 1 75 ? -2.464 -5.648 -24.437 1.00 96.00 75 LEU A N 1
ATOM 581 C CA . LEU A 1 75 ? -3.576 -5.949 -23.532 1.00 96.00 75 LEU A CA 1
ATOM 582 C C . LEU A 1 75 ? -4.830 -5.136 -23.840 1.00 96.00 75 LEU A C 1
ATOM 584 O O . LEU A 1 75 ? -4.786 -3.943 -24.150 1.00 96.00 75 LEU A O 1
ATOM 588 N N . THR A 1 76 ? -5.976 -5.792 -23.655 1.00 93.19 76 THR A N 1
ATOM 589 C CA . THR A 1 76 ? -7.281 -5.127 -23.651 1.00 93.19 76 THR A CA 1
ATOM 590 C C . THR A 1 76 ? -7.551 -4.561 -22.250 1.00 93.19 76 THR A C 1
ATOM 592 O O . THR A 1 76 ? -7.381 -5.283 -21.267 1.00 93.19 76 THR A O 1
ATOM 595 N N . PRO A 1 77 ? -7.962 -3.286 -22.121 1.00 94.94 77 PRO A N 1
ATOM 596 C CA . PRO A 1 77 ? -8.132 -2.625 -20.825 1.00 94.94 77 PRO A CA 1
ATOM 597 C C . PRO A 1 77 ? -9.494 -2.901 -20.151 1.00 94.94 77 PRO A C 1
ATOM 599 O O . PRO A 1 77 ? -10.020 -2.058 -19.424 1.00 94.94 77 PRO A O 1
ATOM 602 N N . ASP A 1 78 ? -10.095 -4.063 -20.410 1.00 93.06 78 ASP A N 1
ATOM 603 C CA . ASP A 1 78 ? -11.473 -4.426 -20.043 1.00 93.06 78 ASP A CA 1
ATOM 604 C C . ASP A 1 78 ? -11.599 -5.164 -18.700 1.00 93.06 78 ASP A C 1
ATOM 606 O O . ASP A 1 78 ? -12.705 -5.405 -18.216 1.00 93.06 78 ASP A O 1
ATOM 610 N N . ARG A 1 79 ? -10.471 -5.515 -18.077 1.00 95.44 79 ARG A N 1
ATOM 611 C CA . ARG A 1 79 ? -10.409 -6.235 -16.798 1.00 95.44 79 ARG A CA 1
ATOM 612 C C . ARG A 1 79 ? -9.484 -5.527 -15.812 1.00 95.44 79 ARG A C 1
ATOM 614 O O . ARG A 1 79 ? -8.558 -4.846 -16.259 1.00 95.44 79 ARG A O 1
ATOM 621 N N . PRO A 1 80 ? -9.691 -5.697 -14.492 1.00 97.12 80 PRO A N 1
ATOM 622 C CA . PRO A 1 80 ? -8.841 -5.091 -13.479 1.00 97.12 80 PRO A CA 1
ATOM 623 C C . PRO A 1 80 ? -7.351 -5.288 -13.759 1.00 97.12 80 PRO A C 1
ATOM 625 O O . PRO A 1 80 ? -6.921 -6.391 -14.113 1.00 97.12 80 PRO A O 1
ATOM 628 N N . LEU A 1 81 ? -6.573 -4.222 -13.588 1.00 98.00 81 LEU A N 1
ATOM 629 C CA . LEU A 1 81 ? -5.119 -4.255 -13.678 1.00 98.00 81 LEU A CA 1
ATOM 630 C C . LEU A 1 81 ? -4.523 -4.194 -12.276 1.00 98.00 81 LEU A C 1
ATOM 632 O O . LEU A 1 81 ? -4.694 -3.212 -11.557 1.00 98.00 81 LEU A O 1
ATOM 636 N N . LEU A 1 82 ? -3.819 -5.256 -11.900 1.00 98.31 82 LEU A N 1
ATOM 637 C CA . LEU A 1 82 ? -3.118 -5.383 -10.630 1.00 98.31 82 LEU A CA 1
ATOM 638 C C . LEU A 1 82 ? -1.624 -5.180 -10.892 1.00 98.31 82 LEU A C 1
ATOM 640 O O . LEU A 1 82 ? -0.970 -6.049 -11.474 1.00 98.31 82 LEU A O 1
ATOM 644 N N . VAL A 1 83 ? -1.090 -4.030 -10.495 1.00 98.62 83 VAL A N 1
ATOM 645 C CA . VAL A 1 83 ? 0.325 -3.683 -10.671 1.00 98.62 83 VAL A CA 1
ATOM 646 C C . VAL A 1 83 ? 1.044 -3.879 -9.345 1.00 98.62 83 VAL A C 1
ATOM 648 O O . VAL A 1 83 ? 0.616 -3.346 -8.334 1.00 98.62 83 VAL A O 1
ATOM 651 N N . PHE A 1 84 ? 2.136 -4.630 -9.333 1.00 98.62 84 PHE A N 1
ATOM 652 C CA . PHE A 1 84 ? 2.950 -4.889 -8.152 1.00 98.62 84 PHE A CA 1
ATOM 653 C C . PHE A 1 84 ? 4.323 -4.242 -8.330 1.00 98.62 84 PHE A C 1
ATOM 655 O O . PHE A 1 84 ? 5.041 -4.560 -9.281 1.00 98.62 84 PHE A O 1
ATOM 662 N N . VAL A 1 85 ? 4.690 -3.367 -7.397 1.00 98.75 85 VAL A N 1
ATOM 663 C CA . VAL A 1 85 ? 5.993 -2.694 -7.314 1.00 98.75 85 VAL A CA 1
ATOM 664 C C . VAL A 1 85 ? 6.581 -2.871 -5.917 1.00 98.75 85 VAL A C 1
ATOM 666 O O . VAL A 1 85 ? 5.846 -3.031 -4.944 1.00 98.75 85 VAL A O 1
ATOM 669 N N . HIS A 1 86 ? 7.909 -2.889 -5.795 1.00 98.25 86 HIS A N 1
ATOM 670 C CA . HIS A 1 86 ? 8.526 -3.031 -4.474 1.00 98.25 86 HIS A CA 1
ATOM 671 C C . HIS A 1 86 ? 8.614 -1.688 -3.759 1.00 98.25 86 HIS A C 1
ATOM 673 O O . HIS A 1 86 ? 7.945 -1.499 -2.749 1.00 98.25 86 HIS A O 1
ATOM 679 N N . ILE A 1 87 ? 9.398 -0.747 -4.295 1.00 98.38 87 ILE A N 1
ATOM 680 C CA . ILE A 1 87 ? 9.422 0.633 -3.800 1.00 98.38 87 ILE A CA 1
ATOM 681 C C . ILE A 1 87 ? 8.233 1.397 -4.392 1.00 98.38 87 ILE A C 1
ATOM 683 O O . ILE A 1 87 ? 7.941 1.255 -5.583 1.00 98.38 87 ILE A O 1
ATOM 687 N N . ALA A 1 88 ? 7.553 2.171 -3.547 1.00 98.31 88 ALA A N 1
ATOM 688 C CA . ALA A 1 88 ? 6.268 2.797 -3.830 1.00 98.31 88 ALA A CA 1
ATOM 689 C C . ALA A 1 88 ? 6.338 3.862 -4.941 1.00 98.31 88 ALA A C 1
ATOM 691 O O . ALA A 1 88 ? 7.227 4.714 -4.946 1.00 98.31 88 ALA A O 1
ATOM 692 N N . LEU A 1 89 ? 5.357 3.852 -5.849 1.00 98.50 89 LEU A N 1
ATOM 693 C CA . LEU A 1 89 ? 5.112 4.922 -6.822 1.00 98.50 89 LEU A CA 1
ATOM 694 C C . LEU A 1 89 ? 4.540 6.170 -6.140 1.00 98.50 89 LEU A C 1
ATOM 696 O O . LEU A 1 89 ? 4.925 7.283 -6.484 1.00 98.50 89 LEU A O 1
ATOM 700 N N . ALA A 1 90 ? 3.678 5.995 -5.136 1.00 97.62 90 ALA A N 1
ATOM 701 C CA . ALA A 1 90 ? 3.245 7.078 -4.259 1.00 97.62 90 ALA A CA 1
ATOM 702 C C . ALA A 1 90 ? 3.071 6.576 -2.825 1.00 97.62 90 ALA A C 1
ATOM 704 O O . ALA A 1 90 ? 2.634 5.452 -2.594 1.00 97.62 90 ALA A O 1
ATOM 705 N N . THR A 1 91 ? 3.437 7.422 -1.868 1.00 96.69 91 THR A N 1
ATOM 706 C CA . THR A 1 91 ? 3.324 7.159 -0.430 1.00 96.69 91 THR A CA 1
ATOM 707 C C . THR A 1 91 ? 3.466 8.471 0.342 1.00 96.69 91 THR A C 1
ATOM 709 O O . THR A 1 91 ? 4.127 9.394 -0.153 1.00 96.69 91 THR A O 1
ATOM 712 N N . THR A 1 92 ? 2.893 8.541 1.547 1.00 95.44 92 THR A N 1
ATOM 713 C CA . THR A 1 92 ? 3.133 9.621 2.524 1.00 95.44 92 THR A CA 1
ATOM 714 C C . THR A 1 92 ? 4.141 9.232 3.618 1.00 95.44 92 THR A C 1
ATOM 716 O O . THR A 1 92 ? 4.404 10.009 4.539 1.00 95.44 92 THR A O 1
ATOM 719 N N . TYR A 1 93 ? 4.720 8.027 3.538 1.00 95.19 93 TYR A N 1
ATOM 720 C CA . TYR A 1 93 ? 5.650 7.483 4.530 1.00 95.19 93 TYR A CA 1
ATOM 721 C C . TYR A 1 93 ? 6.855 8.388 4.833 1.00 95.19 93 TYR A C 1
ATOM 723 O O . TYR A 1 93 ? 7.142 8.587 6.017 1.00 95.19 93 TYR A O 1
ATOM 731 N N . PRO A 1 94 ? 7.576 8.964 3.840 1.00 94.62 94 PRO A N 1
ATOM 732 C CA . PRO A 1 94 ? 8.716 9.840 4.116 1.00 94.62 94 PRO A CA 1
ATOM 733 C C . PRO A 1 94 ? 8.333 11.037 4.983 1.00 94.62 94 PRO A C 1
ATOM 735 O O . PRO A 1 94 ? 9.054 11.381 5.916 1.00 94.62 94 PRO A O 1
ATOM 738 N N . GLU A 1 95 ? 7.186 11.648 4.703 1.00 94.50 95 GLU A N 1
ATOM 739 C CA . GLU A 1 95 ? 6.695 12.812 5.423 1.00 94.50 95 GLU A CA 1
ATOM 740 C C . GLU A 1 95 ? 6.242 12.428 6.843 1.00 94.50 95 GLU A C 1
ATOM 742 O O . GLU A 1 95 ? 6.640 13.081 7.808 1.00 94.50 95 GLU A O 1
ATOM 747 N N . ARG A 1 96 ? 5.514 11.312 6.999 1.00 93.62 96 ARG A N 1
ATOM 748 C CA . ARG A 1 96 ? 5.025 10.818 8.304 1.00 93.62 96 ARG A CA 1
ATOM 749 C C . ARG A 1 96 ? 6.118 10.361 9.266 1.00 93.62 96 ARG A C 1
ATOM 751 O O . ARG A 1 96 ? 5.876 10.297 10.468 1.00 93.62 96 ARG A O 1
ATOM 758 N N . ARG A 1 97 ? 7.314 10.069 8.757 1.00 92.44 97 ARG A N 1
ATOM 759 C CA . ARG A 1 97 ? 8.486 9.708 9.571 1.00 92.44 97 ARG A CA 1
ATOM 760 C C . ARG A 1 97 ? 9.527 10.812 9.719 1.00 92.44 97 ARG A C 1
ATOM 762 O O . ARG A 1 97 ? 10.597 10.563 10.271 1.00 92.44 97 ARG A O 1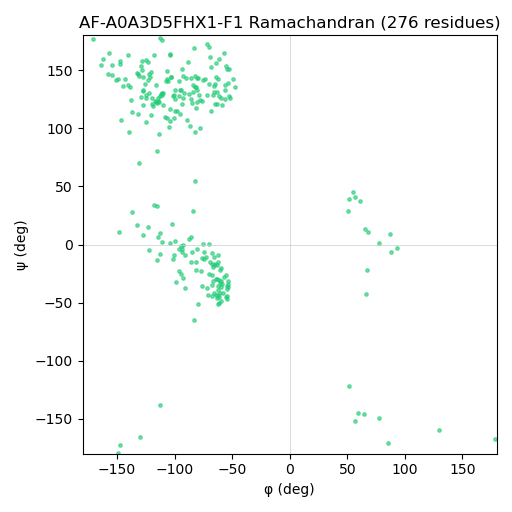
ATOM 769 N N . GLY A 1 98 ? 9.279 11.986 9.135 1.00 92.06 98 GLY A N 1
ATOM 770 C CA . GLY A 1 98 ? 10.256 13.076 9.096 1.00 92.06 98 GLY A CA 1
ATOM 771 C C . GLY A 1 98 ? 11.552 12.711 8.361 1.00 92.06 98 GLY A C 1
ATOM 772 O O . GLY A 1 98 ? 12.640 13.081 8.802 1.00 92.06 98 GLY A O 1
ATOM 773 N N . ALA A 1 99 ? 11.466 11.944 7.270 1.00 90.94 99 ALA A N 1
ATOM 774 C CA . ALA A 1 99 ? 12.629 11.583 6.468 1.00 90.94 99 ALA A CA 1
ATOM 775 C C . ALA A 1 99 ? 13.275 12.821 5.825 1.00 90.94 99 ALA A C 1
ATOM 777 O O . ALA A 1 99 ? 12.594 13.739 5.370 1.00 90.94 99 ALA A O 1
ATOM 778 N N . ASP A 1 100 ? 14.606 12.807 5.725 1.00 90.69 100 ASP A N 1
ATOM 779 C CA . ASP A 1 100 ? 15.354 13.830 4.997 1.00 90.69 100 ASP A CA 1
ATOM 780 C C . ASP A 1 100 ? 14.947 13.831 3.515 1.00 90.69 100 ASP A C 1
ATOM 782 O O . ASP A 1 100 ? 15.005 12.794 2.840 1.00 90.69 100 ASP A O 1
ATOM 786 N N . GLN A 1 101 ? 14.588 15.011 2.998 1.00 87.94 101 GLN A N 1
ATOM 787 C CA . GLN A 1 101 ? 14.247 15.226 1.593 1.00 87.94 101 GLN A CA 1
ATOM 788 C C . GLN A 1 101 ? 15.344 14.728 0.641 1.00 87.94 101 GLN A C 1
ATOM 790 O O . GLN A 1 101 ? 15.029 14.176 -0.415 1.00 87.94 101 GLN A O 1
ATOM 795 N N . ALA A 1 102 ? 16.620 14.819 1.036 1.00 88.31 102 ALA A N 1
ATOM 796 C CA . ALA A 1 102 ? 17.767 14.329 0.267 1.00 88.31 102 ALA A CA 1
ATOM 797 C C . ALA A 1 102 ? 17.871 12.789 0.193 1.00 88.31 102 ALA A C 1
ATOM 799 O O . ALA A 1 102 ? 18.831 12.256 -0.374 1.00 88.31 102 ALA A O 1
ATOM 800 N N . THR A 1 103 ? 16.924 12.073 0.805 1.00 89.31 103 THR A N 1
ATOM 801 C CA . THR A 1 103 ? 16.858 10.604 0.852 1.00 89.31 103 THR A CA 1
ATOM 802 C C . THR A 1 103 ? 15.508 10.059 0.396 1.00 89.31 103 THR A C 1
ATOM 804 O O . THR A 1 103 ? 15.241 8.870 0.530 1.00 89.31 103 THR A O 1
ATOM 807 N N . THR A 1 104 ? 14.638 10.919 -0.139 1.00 88.75 104 THR A N 1
ATOM 808 C CA . THR A 1 104 ? 13.314 10.534 -0.663 1.00 88.75 104 THR A CA 1
ATOM 809 C C . THR A 1 104 ? 13.398 9.473 -1.758 1.00 88.75 104 THR A C 1
ATOM 811 O O . THR A 1 104 ? 12.503 8.638 -1.868 1.00 88.75 104 THR A O 1
ATOM 814 N N . ASP A 1 105 ? 14.518 9.446 -2.480 1.00 92.81 105 ASP A N 1
ATOM 815 C CA . ASP A 1 105 ? 14.833 8.531 -3.572 1.00 92.81 105 ASP A CA 1
ATOM 816 C C . ASP A 1 105 ? 15.023 7.066 -3.158 1.00 92.81 105 ASP A C 1
ATOM 818 O O . ASP A 1 105 ? 15.149 6.224 -4.040 1.00 92.81 105 ASP A O 1
ATOM 822 N N . VAL A 1 106 ? 15.038 6.730 -1.863 1.00 95.25 106 VAL A N 1
ATOM 823 C CA . VAL A 1 106 ? 14.970 5.323 -1.422 1.00 95.25 106 VAL A CA 1
ATOM 824 C C . VAL A 1 106 ? 13.550 4.887 -1.068 1.00 95.25 106 VAL A C 1
ATOM 826 O O . VAL A 1 106 ? 13.276 3.697 -1.070 1.00 95.25 106 VAL A O 1
ATOM 829 N N . TRP A 1 107 ? 12.662 5.833 -0.745 1.00 95.56 107 TRP A N 1
ATOM 830 C CA . TRP A 1 107 ? 11.330 5.548 -0.203 1.00 95.56 107 TRP A CA 1
ATOM 831 C C . TRP A 1 107 ? 10.237 5.592 -1.273 1.00 95.56 107 TRP A C 1
ATOM 833 O O . TRP A 1 107 ? 9.239 4.882 -1.165 1.00 95.56 107 TRP A O 1
ATOM 843 N N . ARG A 1 108 ? 10.410 6.454 -2.283 1.00 96.88 108 ARG A N 1
ATOM 844 C CA . ARG A 1 108 ? 9.418 6.742 -3.324 1.00 96.88 108 ARG A CA 1
ATOM 845 C C . ARG A 1 108 ? 10.098 6.854 -4.685 1.00 96.88 108 ARG A C 1
ATOM 847 O O . ARG A 1 108 ? 11.141 7.492 -4.808 1.00 96.88 108 ARG A O 1
ATOM 854 N N . VAL A 1 109 ? 9.496 6.240 -5.700 1.00 98.31 109 VAL A N 1
ATOM 855 C CA . VAL A 1 109 ? 10.017 6.204 -7.072 1.00 98.31 109 VAL A CA 1
ATOM 856 C C . VAL A 1 109 ? 10.079 7.610 -7.658 1.00 98.31 109 VAL A C 1
ATOM 858 O O . VAL A 1 109 ? 9.067 8.295 -7.775 1.00 98.31 109 VAL A O 1
ATOM 861 N N . ILE A 1 110 ? 11.278 8.037 -8.057 1.00 97.56 110 ILE A N 1
ATOM 862 C CA . ILE A 1 110 ? 11.540 9.425 -8.471 1.00 97.56 110 ILE A CA 1
ATOM 863 C C . ILE A 1 110 ? 10.884 9.802 -9.804 1.00 97.56 110 ILE A C 1
ATOM 865 O O . ILE A 1 110 ? 10.632 10.975 -10.057 1.00 97.56 110 ILE A O 1
ATOM 869 N N . ASN A 1 111 ? 10.628 8.815 -10.662 1.00 98.19 111 ASN A N 1
ATOM 870 C CA . ASN A 1 111 ? 9.998 8.973 -11.968 1.00 98.19 111 ASN A CA 1
ATOM 871 C C . ASN A 1 111 ? 8.635 8.266 -12.032 1.00 98.19 111 ASN A C 1
ATOM 873 O O . ASN A 1 111 ? 8.259 7.755 -13.086 1.00 98.19 111 ASN A O 1
ATOM 877 N N . ALA A 1 112 ? 7.903 8.220 -10.912 1.00 98.19 112 ALA A N 1
ATOM 878 C CA . ALA A 1 112 ? 6.621 7.526 -10.810 1.00 98.19 112 ALA A CA 1
ATOM 879 C C . ALA A 1 112 ? 5.613 7.973 -11.879 1.00 98.19 112 ALA A C 1
ATOM 881 O O . ALA A 1 112 ? 4.950 7.120 -12.464 1.00 98.19 112 ALA A O 1
ATOM 882 N N . ASP A 1 113 ? 5.567 9.268 -12.211 1.00 97.88 113 ASP A N 1
ATOM 883 C CA . ASP A 1 113 ? 4.694 9.812 -13.262 1.00 97.88 113 ASP A CA 1
ATOM 884 C C . ASP A 1 113 ? 4.885 9.098 -14.606 1.00 97.88 113 ASP A C 1
ATOM 886 O O . ASP A 1 113 ? 3.915 8.834 -15.313 1.00 97.88 113 ASP A O 1
ATOM 890 N N . ALA A 1 114 ? 6.113 8.683 -14.941 1.00 98.00 114 ALA A N 1
ATOM 891 C CA . ALA A 1 114 ? 6.364 7.924 -16.163 1.00 98.00 114 ALA A CA 1
ATOM 892 C C . ALA A 1 114 ? 5.587 6.597 -16.178 1.00 98.00 114 ALA A C 1
ATOM 894 O O . ALA A 1 114 ? 5.144 6.162 -17.237 1.00 98.00 114 ALA A O 1
ATOM 895 N N . VAL A 1 115 ? 5.383 5.967 -15.023 1.00 98.25 115 VAL A N 1
ATOM 896 C CA . VAL A 1 115 ? 4.552 4.767 -14.895 1.00 98.25 115 VAL A CA 1
ATOM 897 C C . VAL A 1 115 ? 3.074 5.142 -14.849 1.00 98.25 115 VAL A C 1
ATOM 899 O O . VAL A 1 115 ? 2.292 4.597 -15.622 1.00 98.25 115 VAL A O 1
ATOM 902 N N . LEU A 1 116 ? 2.684 6.077 -13.976 1.00 97.62 116 LEU A N 1
ATOM 903 C CA . LEU A 1 116 ? 1.278 6.410 -13.727 1.00 97.62 116 LEU A CA 1
ATOM 904 C C . LEU A 1 116 ? 0.569 6.913 -14.995 1.00 97.62 116 LEU A C 1
ATOM 906 O O . LEU A 1 116 ? -0.536 6.459 -15.290 1.00 97.62 116 LEU A O 1
ATOM 910 N N . GLU A 1 117 ? 1.217 7.757 -15.805 1.00 96.12 117 GLU A N 1
ATOM 911 C CA . GLU A 1 117 ? 0.656 8.236 -17.078 1.00 96.12 117 GLU A CA 1
ATOM 912 C C . GLU A 1 117 ? 0.356 7.090 -18.059 1.00 96.12 117 GLU A C 1
ATOM 914 O O . GLU A 1 117 ? -0.659 7.116 -18.756 1.00 96.12 117 GLU A O 1
ATOM 919 N N . ARG A 1 118 ? 1.191 6.040 -18.088 1.00 96.75 118 ARG A N 1
ATOM 920 C CA . ARG A 1 118 ? 0.985 4.867 -18.961 1.00 96.75 118 ARG A CA 1
ATOM 921 C C . ARG A 1 118 ? -0.241 4.052 -18.560 1.00 96.75 118 ARG A C 1
ATOM 923 O O . ARG A 1 118 ? -0.833 3.384 -19.408 1.00 96.75 118 ARG A O 1
ATOM 930 N N . LEU A 1 119 ? -0.637 4.116 -17.290 1.00 96.19 119 LEU A N 1
ATOM 931 C CA . LEU A 1 119 ? -1.798 3.397 -16.772 1.00 96.19 119 LEU A CA 1
ATOM 932 C C . LEU A 1 119 ? -3.116 4.130 -17.068 1.00 96.19 119 LEU A C 1
ATOM 934 O O . LEU A 1 119 ? -4.146 3.476 -17.171 1.00 96.19 119 LEU A O 1
ATOM 938 N N . LYS A 1 120 ? -3.108 5.447 -17.316 1.00 90.94 120 LYS A N 1
ATOM 939 C CA . LYS A 1 120 ? -4.335 6.249 -17.527 1.00 90.94 120 LYS A CA 1
ATOM 940 C C . LYS A 1 120 ? -5.219 5.809 -18.699 1.00 90.94 120 LYS A C 1
ATOM 942 O O . LYS A 1 120 ? -6.396 6.145 -18.734 1.00 90.94 120 LYS A O 1
ATOM 947 N N . ARG A 1 121 ? -4.683 5.060 -19.671 1.00 89.00 121 ARG A N 1
ATOM 948 C CA . ARG A 1 121 ? -5.480 4.484 -20.777 1.00 89.00 121 ARG A CA 1
ATOM 949 C C . ARG A 1 121 ? -6.368 3.315 -20.347 1.00 89.00 121 ARG A C 1
ATOM 951 O O . ARG A 1 121 ? -7.145 2.818 -21.162 1.00 89.00 121 ARG A O 1
ATOM 958 N N . TRP A 1 122 ? -6.182 2.797 -19.137 1.00 95.38 122 TRP A N 1
ATOM 959 C CA . TRP A 1 122 ? -6.911 1.634 -18.662 1.00 95.38 122 TRP A CA 1
ATOM 960 C C . TRP A 1 122 ? -8.321 2.030 -18.224 1.00 95.38 122 TRP A C 1
ATOM 962 O O . TRP A 1 122 ? -8.494 2.960 -17.448 1.00 95.38 122 TRP A O 1
ATOM 972 N N . THR A 1 123 ? -9.332 1.326 -18.727 1.00 93.81 123 THR A N 1
ATOM 973 C CA . THR A 1 123 ? -10.744 1.649 -18.470 1.00 93.81 123 THR A CA 1
ATOM 974 C C . THR A 1 123 ? -11.345 0.867 -17.307 1.00 93.81 123 THR A C 1
ATOM 976 O O . THR A 1 123 ? -12.322 1.304 -16.706 1.00 93.81 123 THR A O 1
ATOM 979 N N . ALA A 1 124 ? -10.794 -0.305 -17.000 1.00 94.44 124 ALA A N 1
ATOM 980 C CA . ALA A 1 124 ? -11.163 -1.074 -15.820 1.00 94.44 124 ALA A CA 1
ATOM 981 C C . ALA A 1 124 ? -10.404 -0.572 -14.572 1.00 94.44 124 ALA A C 1
ATOM 983 O O . ALA A 1 124 ? -9.449 0.192 -14.697 1.00 94.44 124 ALA A O 1
ATOM 984 N N . PRO A 1 125 ? -10.775 -1.009 -13.356 1.00 94.62 125 PRO A N 1
ATOM 985 C CA . PRO A 1 125 ? -10.072 -0.599 -12.147 1.00 94.62 125 PRO A CA 1
ATOM 986 C C . PRO A 1 125 ? -8.571 -0.910 -12.170 1.00 94.62 125 PRO A C 1
ATOM 988 O O . PRO A 1 125 ? -8.173 -2.021 -12.532 1.00 94.62 125 PRO A O 1
ATOM 991 N N . ILE A 1 126 ? -7.750 0.034 -11.706 1.00 97.06 126 ILE A N 1
ATOM 992 C CA . ILE A 1 126 ? -6.315 -0.171 -11.488 1.00 97.06 126 ILE A CA 1
ATOM 993 C C . ILE A 1 126 ? -6.032 -0.176 -9.987 1.00 97.06 126 ILE A C 1
ATOM 995 O O . ILE A 1 126 ? -6.452 0.724 -9.257 1.00 97.06 126 ILE A O 1
ATOM 999 N N . ILE A 1 127 ? -5.307 -1.198 -9.534 1.00 97.81 127 ILE A N 1
ATOM 1000 C CA . ILE A 1 127 ? -4.808 -1.290 -8.165 1.00 97.81 127 ILE A CA 1
ATOM 1001 C C . ILE A 1 127 ? -3.299 -1.491 -8.212 1.00 97.81 127 ILE A C 1
ATOM 1003 O O . ILE A 1 127 ? -2.809 -2.408 -8.875 1.00 97.81 127 ILE A O 1
ATOM 1007 N N . ILE A 1 128 ? -2.569 -0.629 -7.509 1.00 98.56 128 ILE A N 1
ATOM 1008 C CA . ILE A 1 128 ? -1.111 -0.656 -7.426 1.00 98.56 128 ILE A CA 1
ATOM 1009 C C . ILE A 1 128 ? -0.718 -1.119 -6.026 1.00 98.56 128 ILE A C 1
ATOM 1011 O O . ILE A 1 128 ? -0.888 -0.393 -5.053 1.00 98.56 128 ILE A O 1
ATOM 1015 N N . PHE A 1 129 ? -0.175 -2.323 -5.925 1.00 98.56 129 PHE A N 1
ATOM 1016 C CA . PHE A 1 129 ? 0.327 -2.914 -4.694 1.00 98.56 129 PHE A CA 1
ATOM 1017 C C . PHE A 1 129 ? 1.812 -2.606 -4.524 1.00 98.56 129 PHE A C 1
ATOM 1019 O O . PHE A 1 129 ? 2.615 -2.824 -5.435 1.00 98.56 129 PHE A O 1
ATOM 1026 N N . GLN A 1 130 ? 2.165 -2.118 -3.343 1.00 98.19 130 GLN A N 1
ATOM 1027 C CA . GLN A 1 130 ? 3.471 -1.572 -3.006 1.00 98.19 130 GLN A CA 1
ATOM 1028 C C . GLN A 1 130 ? 4.004 -2.257 -1.743 1.00 98.19 130 GLN A C 1
ATOM 1030 O O . GLN A 1 130 ? 3.245 -2.602 -0.834 1.00 98.19 130 GLN A O 1
ATOM 1035 N N . GLY A 1 131 ? 5.315 -2.478 -1.694 1.00 97.19 131 GLY A N 1
ATOM 1036 C CA . GLY A 1 131 ? 6.004 -3.056 -0.544 1.00 97.19 131 GLY A CA 1
ATOM 1037 C C . GLY A 1 131 ? 6.930 -2.045 0.126 1.00 97.19 131 GLY A C 1
ATOM 1038 O O . GLY A 1 131 ? 6.589 -0.876 0.285 1.00 97.19 131 GLY A O 1
ATOM 1039 N N . HIS A 1 132 ? 8.123 -2.517 0.502 1.00 97.00 132 HIS A N 1
ATOM 1040 C CA . HIS A 1 132 ? 9.267 -1.738 0.998 1.00 97.00 132 HIS A CA 1
ATOM 1041 C C . HIS A 1 132 ? 9.102 -1.026 2.359 1.00 97.00 132 HIS A C 1
ATOM 1043 O O . HIS A 1 132 ? 10.001 -1.106 3.192 1.00 97.00 132 HIS A O 1
ATOM 1049 N N . LEU A 1 133 ? 7.964 -0.387 2.628 1.00 95.69 133 LEU A N 1
ATOM 1050 C CA . LEU A 1 133 ? 7.756 0.515 3.772 1.00 95.69 133 LEU A CA 1
ATOM 1051 C C . LEU A 1 133 ? 7.336 -0.207 5.063 1.00 95.69 133 LEU A C 1
ATOM 1053 O O . LEU A 1 133 ? 7.447 0.348 6.157 1.00 95.69 133 LEU A O 1
ATOM 1057 N N . HIS A 1 134 ? 6.911 -1.469 4.932 1.00 95.81 134 HIS A N 1
ATOM 1058 C CA . HIS A 1 134 ? 6.464 -2.327 6.032 1.00 95.81 134 HIS A CA 1
ATOM 1059 C C . HIS A 1 134 ? 5.311 -1.708 6.837 1.00 95.81 134 HIS A C 1
ATOM 1061 O O . HIS A 1 134 ? 5.286 -1.840 8.057 1.00 95.81 134 HIS A O 1
ATOM 1067 N N . GLU A 1 135 ? 4.362 -1.077 6.151 1.00 95.75 135 GLU A N 1
ATOM 1068 C CA . GLU A 1 135 ? 3.115 -0.535 6.694 1.00 95.75 135 GLU A CA 1
ATOM 1069 C C . GLU A 1 135 ? 1.954 -0.770 5.726 1.00 95.75 135 GLU A C 1
ATOM 1071 O O . GLU A 1 135 ? 2.163 -1.025 4.538 1.00 95.75 135 GLU A O 1
ATOM 1076 N N . ASN A 1 136 ? 0.743 -0.635 6.247 1.00 96.12 136 ASN A N 1
ATOM 1077 C CA . ASN A 1 136 ? -0.489 -0.558 5.495 1.00 96.12 136 ASN A CA 1
ATOM 1078 C C . ASN A 1 136 ? -0.857 0.910 5.236 1.00 96.12 136 ASN A C 1
ATOM 1080 O O . ASN A 1 136 ? -1.079 1.689 6.164 1.00 96.12 136 ASN A O 1
ATOM 1084 N N . GLU A 1 137 ? -0.966 1.275 3.962 1.00 96.19 137 GLU A N 1
ATOM 1085 C CA . GLU A 1 137 ? -1.368 2.614 3.525 1.00 96.19 137 GLU A CA 1
ATOM 1086 C C . GLU A 1 137 ? -2.280 2.496 2.308 1.00 96.19 137 GLU A C 1
ATOM 1088 O O . GLU A 1 137 ? -1.999 1.724 1.393 1.00 96.19 137 GLU A O 1
ATOM 1093 N N . HIS A 1 138 ? -3.350 3.286 2.296 1.00 96.31 138 HIS A N 1
ATOM 1094 C CA . HIS A 1 138 ? -4.221 3.471 1.143 1.00 96.31 138 HIS A CA 1
ATOM 1095 C C . HIS A 1 138 ? -4.038 4.892 0.621 1.00 96.31 138 HIS A C 1
ATOM 1097 O O . HIS A 1 138 ? -4.117 5.848 1.391 1.00 96.31 138 HIS A O 1
ATOM 1103 N N . LEU A 1 139 ? -3.815 5.032 -0.684 1.00 96.31 139 LEU A N 1
ATOM 1104 C CA . LEU A 1 139 ? -3.839 6.308 -1.388 1.00 96.31 139 LEU A CA 1
ATOM 1105 C C . LEU A 1 139 ? -4.706 6.194 -2.637 1.00 96.31 139 LEU A C 1
ATOM 1107 O O . LEU A 1 139 ? -4.706 5.172 -3.323 1.00 96.31 139 LEU A O 1
ATOM 1111 N N . HIS A 1 140 ? -5.398 7.282 -2.953 1.00 94.88 140 HIS A N 1
ATOM 1112 C CA . HIS A 1 140 ? -6.207 7.410 -4.160 1.00 94.88 140 HIS A CA 1
ATOM 1113 C C . HIS A 1 140 ? -5.666 8.573 -4.989 1.00 94.88 140 HIS A C 1
ATOM 1115 O O . HIS A 1 140 ? -5.586 9.699 -4.496 1.00 94.88 140 HIS A O 1
ATOM 1121 N N . LEU A 1 141 ? -5.256 8.288 -6.225 1.00 93.94 141 LEU A N 1
ATOM 1122 C CA . LEU A 1 141 ? -4.793 9.275 -7.202 1.00 93.94 141 LEU A CA 1
ATOM 1123 C C . LEU A 1 141 ? -5.635 9.117 -8.465 1.00 93.94 141 LEU A C 1
ATOM 1125 O O . LEU A 1 141 ? -5.451 8.153 -9.205 1.00 93.94 141 LEU A O 1
ATOM 1129 N N . ASP A 1 142 ? -6.563 10.043 -8.698 1.00 89.25 142 ASP A N 1
ATOM 1130 C CA . ASP A 1 142 ? -7.595 9.908 -9.731 1.00 89.25 142 ASP A CA 1
ATOM 1131 C C . ASP A 1 142 ? -8.326 8.550 -9.600 1.00 89.25 142 ASP A C 1
ATOM 1133 O O . ASP A 1 142 ? -8.864 8.242 -8.537 1.00 89.25 142 ASP A O 1
ATOM 1137 N N . ASP A 1 143 ? -8.306 7.714 -10.642 1.00 88.62 143 ASP A N 1
ATOM 1138 C CA . ASP A 1 143 ? -8.911 6.373 -10.652 1.00 88.62 143 ASP A CA 1
ATOM 1139 C C . ASP A 1 143 ? -7.969 5.262 -10.128 1.00 88.62 143 ASP A C 1
ATOM 1141 O O . ASP A 1 143 ? -8.295 4.069 -10.186 1.00 88.62 143 ASP A O 1
ATOM 1145 N N . LEU A 1 144 ? -6.778 5.627 -9.639 1.00 95.25 144 LEU A N 1
ATOM 1146 C CA . LEU A 1 144 ? -5.766 4.695 -9.145 1.00 95.25 144 LEU A CA 1
ATOM 1147 C C . LEU A 1 144 ? -5.906 4.489 -7.641 1.00 95.25 144 LEU A C 1
ATOM 1149 O O . LEU A 1 144 ? -5.805 5.433 -6.859 1.00 95.25 144 LEU A O 1
ATOM 1153 N N . HIS A 1 145 ? -6.022 3.227 -7.231 1.00 96.44 145 HIS A N 1
ATOM 1154 C CA . HIS A 1 145 ? -5.929 2.836 -5.827 1.00 96.44 145 HIS A CA 1
ATOM 1155 C C . HIS A 1 145 ? -4.535 2.271 -5.552 1.00 96.44 145 HIS A C 1
ATOM 1157 O O . HIS A 1 145 ? -4.199 1.185 -6.026 1.00 96.44 145 HIS A O 1
ATOM 1163 N N . LEU A 1 146 ? -3.711 3.008 -4.813 1.00 98.00 146 LEU A N 1
ATOM 1164 C CA . LEU A 1 146 ? -2.378 2.579 -4.407 1.00 98.00 146 LEU A CA 1
ATOM 1165 C C . LEU A 1 146 ? -2.417 2.057 -2.973 1.00 98.00 146 LEU A C 1
ATOM 1167 O O . LEU A 1 146 ? -2.989 2.687 -2.086 1.00 98.00 146 LEU A O 1
ATOM 1171 N N . ILE A 1 147 ? -1.810 0.896 -2.759 1.00 97.75 147 ILE A N 1
ATOM 1172 C CA . ILE A 1 147 ? -1.869 0.157 -1.504 1.00 97.75 147 ILE A CA 1
ATOM 1173 C C . ILE A 1 147 ? -0.456 -0.256 -1.121 1.00 97.75 147 ILE A C 1
ATOM 1175 O O . ILE A 1 147 ? 0.134 -1.112 -1.781 1.00 97.75 147 ILE A O 1
ATOM 1179 N N . SER A 1 148 ? 0.073 0.308 -0.042 1.00 97.56 148 SER A N 1
ATOM 1180 C CA . SER A 1 148 ? 1.247 -0.255 0.632 1.00 97.56 148 SER A CA 1
ATOM 1181 C C . SER A 1 148 ? 0.785 -1.344 1.592 1.00 97.56 148 SER A C 1
ATOM 1183 O O . SER A 1 148 ? -0.238 -1.180 2.254 1.00 97.56 148 SER A O 1
ATOM 1185 N N . VAL A 1 149 ? 1.499 -2.470 1.633 1.00 96.06 149 VAL A N 1
ATOM 1186 C CA . VAL A 1 149 ? 1.134 -3.622 2.470 1.00 96.06 149 VAL A CA 1
ATOM 1187 C C . VAL A 1 149 ? 2.205 -3.889 3.523 1.00 96.06 149 VAL A C 1
ATOM 1189 O O . VAL A 1 149 ? 3.409 -3.908 3.241 1.00 96.06 149 VAL A O 1
ATOM 1192 N N . GLY A 1 150 ? 1.743 -4.165 4.742 1.00 95.06 150 GLY A N 1
ATOM 1193 C CA . GLY A 1 150 ? 2.554 -4.597 5.866 1.00 95.06 150 GLY A CA 1
ATOM 1194 C C . GLY A 1 150 ? 3.383 -5.840 5.543 1.00 95.06 150 GLY A C 1
ATOM 1195 O O . GLY A 1 150 ? 3.049 -6.664 4.691 1.00 95.06 150 GLY A O 1
ATOM 1196 N N . SER A 1 151 ? 4.508 -5.984 6.236 1.00 94.81 151 SER A N 1
ATOM 1197 C CA . SER A 1 151 ? 5.464 -7.050 5.950 1.00 94.81 151 SER A CA 1
ATOM 1198 C C . SER A 1 151 ? 5.228 -8.295 6.797 1.00 94.81 151 SER A C 1
ATOM 1200 O O . SER A 1 151 ? 4.955 -8.218 7.997 1.00 94.81 151 SER A O 1
ATOM 1202 N N . VAL A 1 152 ? 5.470 -9.466 6.207 1.00 93.50 152 VAL A N 1
ATOM 1203 C CA . VAL A 1 152 ? 5.470 -10.753 6.920 1.00 93.50 152 VAL A CA 1
ATOM 1204 C C . VAL A 1 152 ? 6.518 -10.781 8.038 1.00 93.50 152 VAL A C 1
ATOM 1206 O O . VAL A 1 152 ? 6.302 -11.432 9.058 1.00 93.50 152 VAL A O 1
ATOM 1209 N N . CYS A 1 153 ? 7.642 -10.072 7.889 1.00 91.81 153 CYS A N 1
ATOM 1210 C CA . CYS A 1 153 ? 8.675 -9.989 8.926 1.00 91.81 153 CYS A CA 1
ATOM 1211 C C . CYS A 1 153 ? 8.518 -8.777 9.860 1.00 91.81 153 CYS A C 1
ATOM 1213 O O . CYS A 1 153 ? 9.256 -8.676 10.841 1.00 91.81 153 CYS A O 1
ATOM 1215 N N . GLY A 1 154 ? 7.548 -7.890 9.605 1.00 93.56 154 GLY A N 1
ATOM 1216 C CA . GLY A 1 154 ? 7.375 -6.645 10.356 1.00 93.56 154 GLY A CA 1
ATOM 1217 C C . GLY A 1 154 ? 8.641 -5.789 10.308 1.00 93.56 154 GLY A C 1
ATOM 1218 O O . GLY A 1 154 ? 9.439 -5.893 9.379 1.00 93.56 154 GLY A O 1
ATOM 1219 N N . SER A 1 155 ? 8.877 -4.968 11.323 1.00 90.06 155 SER A N 1
ATOM 1220 C CA . SER A 1 155 ? 10.068 -4.113 11.429 1.00 90.06 155 SER A CA 1
ATOM 1221 C C . SER A 1 155 ? 11.276 -4.884 11.978 1.00 90.06 155 SER A C 1
ATOM 1223 O O . SER A 1 155 ? 11.858 -4.500 12.993 1.00 90.06 155 SER A O 1
ATOM 1225 N N . TRP A 1 156 ? 11.642 -6.002 11.342 1.00 85.00 156 TRP A N 1
ATOM 1226 C CA . TRP A 1 156 ? 12.659 -6.945 11.833 1.00 85.00 156 TRP A CA 1
ATOM 1227 C C . TRP A 1 156 ? 14.009 -6.288 12.164 1.00 85.00 156 TRP A C 1
ATOM 1229 O O . TRP A 1 156 ? 14.679 -6.701 13.110 1.00 85.00 156 TRP A O 1
ATOM 1239 N N . TRP A 1 157 ? 14.383 -5.225 11.445 1.00 84.25 157 TRP A N 1
ATOM 1240 C CA . TRP A 1 157 ? 15.612 -4.459 11.686 1.00 84.25 157 TRP A CA 1
ATOM 1241 C C . TRP A 1 157 ? 15.635 -3.743 13.044 1.00 84.25 157 TRP A C 1
ATOM 1243 O O . TRP A 1 157 ? 16.708 -3.361 13.502 1.00 84.25 157 TRP A O 1
ATOM 1253 N N . LYS A 1 158 ? 14.484 -3.580 13.715 1.00 81.62 158 LYS A N 1
ATOM 1254 C CA . LYS A 1 158 ? 14.400 -3.079 15.098 1.00 81.62 158 LYS A CA 1
ATOM 1255 C C . LYS A 1 158 ? 14.809 -4.145 16.140 1.00 81.62 158 LYS A C 1
ATOM 1257 O O . LYS A 1 158 ? 14.781 -3.865 17.332 1.00 81.62 158 LYS A O 1
ATOM 1262 N N . GLY A 1 159 ? 15.191 -5.358 15.719 1.00 72.19 159 GLY A N 1
ATOM 1263 C CA . GLY A 1 159 ? 15.828 -6.369 16.576 1.00 72.19 159 GLY A CA 1
ATOM 1264 C C . GLY A 1 159 ? 14.880 -7.285 17.358 1.00 72.19 159 GLY A C 1
ATOM 1265 O O . GLY A 1 159 ? 15.344 -8.044 18.202 1.00 72.19 159 GLY A O 1
ATOM 1266 N N . SER A 1 160 ? 13.570 -7.248 17.089 1.00 76.06 160 SER A N 1
ATOM 1267 C CA . SER A 1 160 ? 12.589 -8.128 17.743 1.00 76.06 160 SER A CA 1
ATOM 1268 C C . SER A 1 160 ? 11.963 -9.124 16.766 1.00 76.06 160 SER A C 1
ATOM 1270 O O . SER A 1 160 ? 11.375 -8.740 15.748 1.00 76.06 160 SER A O 1
ATOM 1272 N N . GLU A 1 161 ? 11.998 -10.411 17.123 1.00 70.69 161 GLU A N 1
ATOM 1273 C CA . GLU A 1 161 ? 11.295 -11.489 16.413 1.00 7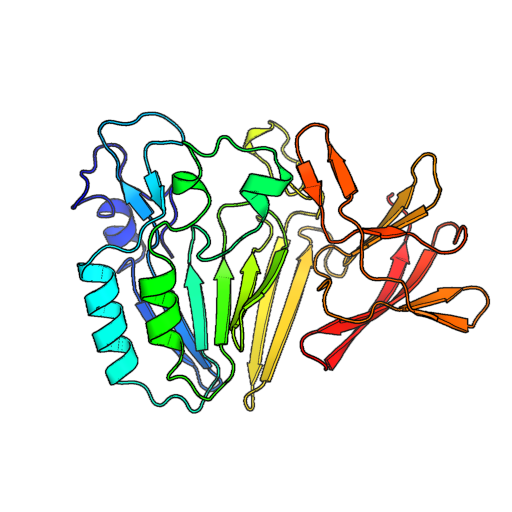0.69 161 GLU A CA 1
ATOM 1274 C C . GLU A 1 161 ? 9.768 -11.371 16.483 1.00 70.69 161 GLU A C 1
ATOM 1276 O O . GLU A 1 161 ? 9.080 -12.047 15.721 1.00 70.69 161 GLU A O 1
ATOM 1281 N N . THR A 1 162 ? 9.230 -10.482 17.322 1.00 75.62 162 THR A N 1
ATOM 1282 C CA . THR A 1 162 ? 7.797 -10.161 17.428 1.00 75.62 162 THR A CA 1
ATOM 1283 C C . THR A 1 162 ? 7.469 -8.738 16.970 1.00 75.62 162 THR A C 1
ATOM 1285 O O . THR A 1 162 ? 6.347 -8.274 17.163 1.00 75.62 162 THR A O 1
ATOM 1288 N N . SER A 1 163 ? 8.426 -8.039 16.347 1.00 87.12 163 SER A N 1
ATOM 1289 C CA . SER A 1 163 ? 8.223 -6.688 15.811 1.00 87.12 163 SER A CA 1
ATOM 1290 C C . SER A 1 163 ? 7.008 -6.611 14.885 1.00 87.12 163 SER A C 1
ATOM 1292 O O . SER A 1 163 ? 6.880 -7.372 13.926 1.00 87.12 163 SER A O 1
ATOM 1294 N N . ARG A 1 164 ? 6.124 -5.658 15.164 1.00 92.19 164 ARG A N 1
ATOM 1295 C CA . ARG A 1 164 ? 5.036 -5.262 14.270 1.00 92.19 164 ARG A CA 1
ATOM 1296 C C . ARG A 1 164 ? 5.569 -4.492 13.058 1.00 92.19 164 ARG A C 1
ATOM 1298 O O . ARG A 1 164 ? 6.764 -4.185 12.975 1.00 92.19 164 ARG A O 1
ATOM 1305 N N . CYS A 1 165 ? 4.692 -4.218 12.106 1.00 94.69 165 CYS A N 1
ATOM 1306 C CA . CYS A 1 165 ? 4.929 -3.258 11.033 1.00 94.69 165 CYS A CA 1
ATOM 1307 C C . CYS A 1 165 ? 5.251 -1.858 11.596 1.00 94.69 165 CYS A C 1
ATOM 1309 O O . CYS A 1 165 ? 5.097 -1.608 12.796 1.00 94.69 165 CYS A O 1
ATOM 1311 N N . THR A 1 166 ? 5.780 -0.969 10.757 1.00 93.94 166 THR A N 1
ATOM 1312 C CA . THR A 1 166 ? 6.247 0.374 11.159 1.00 93.94 166 THR A CA 1
ATOM 1313 C C . THR A 1 166 ? 5.112 1.248 11.686 1.00 93.94 166 THR A C 1
ATOM 1315 O O . THR A 1 166 ? 5.313 2.039 12.598 1.00 93.94 166 THR A O 1
ATOM 1318 N N . ASP A 1 167 ? 3.912 1.012 11.179 1.00 93.62 167 ASP A N 1
ATOM 1319 C CA . ASP A 1 167 ? 2.641 1.639 11.529 1.00 93.62 167 ASP A CA 1
ATOM 1320 C C . ASP A 1 167 ? 1.911 0.989 12.721 1.00 93.62 167 ASP A C 1
ATOM 1322 O O . ASP A 1 167 ? 0.770 1.339 13.009 1.00 93.62 167 ASP A O 1
ATOM 1326 N N . HIS A 1 168 ? 2.554 0.028 13.394 1.00 91.88 168 HIS A N 1
ATOM 1327 C CA . HIS A 1 168 ? 1.994 -0.794 14.472 1.00 91.88 168 HIS A CA 1
ATOM 1328 C C . HIS A 1 168 ? 0.857 -1.743 14.063 1.00 91.88 168 HIS A C 1
ATOM 1330 O O . HIS A 1 168 ? 0.253 -2.369 14.938 1.00 91.88 168 HIS A O 1
ATOM 1336 N N . SER A 1 169 ? 0.624 -1.976 12.772 1.00 93.62 169 SER A N 1
ATOM 1337 C CA . SER A 1 169 ? -0.180 -3.114 12.322 1.00 93.62 169 SER A CA 1
ATOM 1338 C C . SER A 1 169 ? 0.553 -4.444 12.595 1.00 93.62 169 SER A C 1
ATOM 1340 O O . SER A 1 169 ? 1.790 -4.493 12.686 1.00 93.62 169 SER A O 1
ATOM 1342 N N . PRO A 1 170 ? -0.158 -5.568 12.786 1.00 93.44 170 PRO A N 1
ATOM 1343 C CA . PRO A 1 170 ? 0.495 -6.862 12.882 1.00 93.44 170 PRO A CA 1
ATOM 1344 C C . PRO A 1 170 ? 1.175 -7.202 11.562 1.00 93.44 170 PRO A C 1
ATOM 1346 O O . PRO A 1 170 ? 0.755 -6.757 10.499 1.00 93.44 170 PRO A O 1
ATOM 1349 N N . ARG A 1 171 ? 2.186 -8.069 11.624 1.00 94.12 171 ARG A N 1
ATOM 1350 C CA . ARG A 1 171 ? 2.731 -8.741 10.435 1.00 94.12 171 ARG A CA 1
ATOM 1351 C C . ARG A 1 171 ? 1.613 -9.412 9.661 1.00 94.12 171 ARG A C 1
ATOM 1353 O O . ARG A 1 171 ? 0.674 -9.898 10.287 1.00 94.12 171 ARG A O 1
ATOM 1360 N N . GLY A 1 172 ? 1.746 -9.544 8.352 1.00 93.94 172 GLY A N 1
ATOM 1361 C CA . GLY A 1 172 ? 0.680 -10.150 7.571 1.00 93.94 172 GLY A CA 1
ATOM 1362 C C . GLY A 1 172 ? 0.949 -10.192 6.084 1.00 93.94 172 GLY A C 1
ATOM 1363 O O . GLY A 1 172 ? 2.076 -10.005 5.629 1.00 93.94 172 GLY A O 1
ATOM 1364 N N . TRP A 1 173 ? -0.110 -10.496 5.347 1.00 94.94 173 TRP A N 1
ATOM 1365 C CA . TRP A 1 173 ? -0.147 -10.490 3.892 1.00 94.94 173 TRP A CA 1
ATOM 1366 C C . TRP A 1 173 ? -1.543 -10.092 3.422 1.00 94.94 173 TRP A C 1
ATOM 1368 O O . TRP A 1 173 ? -2.527 -10.249 4.145 1.00 94.94 173 TRP A O 1
ATOM 1378 N N . LEU A 1 174 ? -1.631 -9.605 2.189 1.00 94.88 174 LEU A N 1
ATOM 1379 C CA . LEU A 1 174 ? -2.900 -9.265 1.563 1.00 94.88 174 LEU A CA 1
ATOM 1380 C C . LEU A 1 174 ? -3.416 -10.442 0.730 1.00 94.88 174 LEU A C 1
ATOM 1382 O O . LEU A 1 174 ? -2.673 -11.022 -0.063 1.00 94.88 174 LEU A O 1
ATOM 1386 N N . VAL A 1 175 ? -4.693 -10.780 0.892 1.00 94.12 175 VAL A N 1
ATOM 1387 C CA . VAL A 1 175 ? -5.428 -11.650 -0.031 1.00 94.12 175 VAL A CA 1
ATOM 1388 C C . VAL A 1 175 ? -6.192 -10.760 -1.005 1.00 94.12 175 VAL A C 1
ATOM 1390 O O . VAL A 1 175 ? -6.903 -9.846 -0.588 1.00 94.12 175 VAL A O 1
ATOM 1393 N N . VAL A 1 176 ? -6.015 -11.017 -2.303 1.00 94.69 176 VAL A N 1
ATOM 1394 C CA . VAL A 1 176 ? -6.653 -10.263 -3.387 1.00 94.69 176 VAL A CA 1
ATOM 1395 C C . VAL A 1 176 ? -7.527 -11.210 -4.195 1.00 94.69 176 VAL A C 1
ATOM 1397 O O . VAL A 1 176 ? -7.029 -12.162 -4.799 1.00 94.69 176 VAL A O 1
ATOM 1400 N N . GLU A 1 177 ? -8.823 -10.928 -4.231 1.00 94.00 177 GLU A N 1
ATOM 1401 C CA . GLU A 1 177 ? -9.790 -11.660 -5.043 1.00 94.00 177 GLU A CA 1
ATOM 1402 C C . GLU A 1 177 ? -10.264 -10.759 -6.181 1.00 94.00 177 GLU A C 1
ATOM 1404 O O . GLU A 1 177 ? -10.809 -9.684 -5.939 1.00 94.00 177 GLU A O 1
ATOM 1409 N N . ALA A 1 178 ? -10.046 -11.185 -7.427 1.00 93.12 178 ALA A N 1
ATOM 1410 C CA . ALA A 1 178 ? -10.469 -10.451 -8.615 1.00 93.12 178 ALA A CA 1
ATOM 1411 C C . ALA A 1 178 ? -11.427 -11.306 -9.454 1.00 93.12 178 ALA A C 1
ATOM 1413 O O . ALA A 1 178 ? -11.022 -12.316 -10.035 1.00 93.12 178 ALA A O 1
ATOM 1414 N N . ALA A 1 179 ? -12.693 -10.898 -9.511 1.00 91.12 179 ALA A N 1
ATOM 1415 C CA . ALA A 1 179 ? -13.756 -11.589 -10.234 1.00 91.12 179 ALA A CA 1
ATOM 1416 C C . ALA A 1 179 ? -14.796 -10.583 -10.743 1.00 91.12 179 ALA A C 1
ATOM 1418 O O . ALA A 1 179 ? -15.104 -9.606 -10.062 1.00 91.12 179 ALA A O 1
ATOM 1419 N N . ASP A 1 180 ? -15.325 -10.820 -11.946 1.00 88.81 180 ASP A N 1
ATOM 1420 C CA . ASP A 1 180 ? -16.413 -10.034 -12.548 1.00 88.81 180 ASP A CA 1
ATOM 1421 C C . ASP A 1 180 ? -16.170 -8.512 -12.557 1.00 88.81 180 ASP A C 1
ATOM 1423 O O . ASP A 1 180 ? -17.069 -7.716 -12.303 1.00 88.81 180 ASP A O 1
ATOM 1427 N N . GLY A 1 181 ? -14.927 -8.087 -12.813 1.00 88.25 181 GLY A N 1
ATOM 1428 C CA . GLY A 1 181 ? -14.549 -6.667 -12.830 1.00 88.25 181 GLY A CA 1
ATOM 1429 C C . GLY A 1 181 ? -14.379 -6.030 -11.446 1.00 88.25 181 GLY A C 1
ATOM 1430 O O . GLY A 1 181 ? -14.043 -4.851 -11.344 1.00 88.25 181 GLY A O 1
ATOM 1431 N N . HIS A 1 182 ? -14.564 -6.801 -10.377 1.00 89.06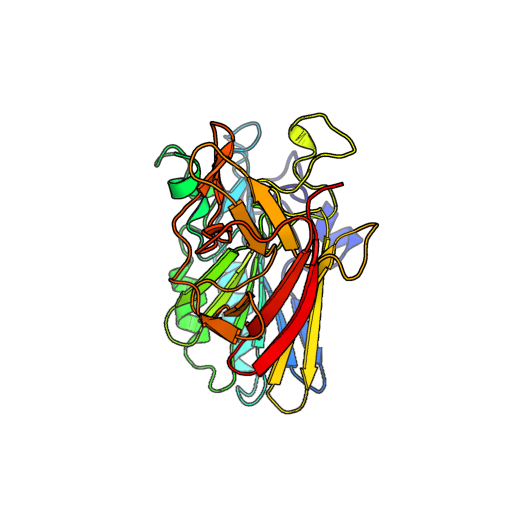 182 HIS A N 1
ATOM 1432 C CA . HIS A 1 182 ? -14.423 -6.355 -9.000 1.00 89.06 182 HIS A CA 1
ATOM 1433 C C . HIS A 1 182 ? -13.155 -6.904 -8.360 1.00 89.06 182 HIS A C 1
ATOM 1435 O O . HIS A 1 182 ? -12.706 -8.003 -8.682 1.00 89.06 182 HIS A O 1
ATOM 1441 N N . VAL A 1 183 ? -12.601 -6.130 -7.427 1.00 92.31 183 VAL A N 1
ATOM 1442 C CA . VAL A 1 183 ? -11.419 -6.502 -6.651 1.00 92.31 183 VAL A CA 1
ATOM 1443 C C . VAL A 1 183 ? -11.745 -6.344 -5.173 1.00 92.31 183 VAL A C 1
ATOM 1445 O O . VAL A 1 183 ? -12.103 -5.252 -4.734 1.00 92.31 183 VAL A O 1
ATOM 1448 N N . GLN A 1 184 ? -11.642 -7.440 -4.428 1.00 92.38 184 GLN A N 1
ATOM 1449 C CA . GLN A 1 184 ? -11.779 -7.480 -2.980 1.00 92.38 184 GLN A CA 1
ATOM 1450 C C . GLN A 1 184 ? -10.405 -7.684 -2.343 1.00 92.38 184 GLN A C 1
ATOM 1452 O O . GLN A 1 184 ? -9.553 -8.403 -2.868 1.00 92.38 184 GLN A O 1
ATOM 1457 N N . LEU A 1 185 ? -10.204 -7.009 -1.217 1.00 93.19 185 LEU A N 1
ATOM 1458 C CA . LEU A 1 185 ? -8.934 -6.900 -0.520 1.00 93.19 185 LEU A CA 1
ATOM 1459 C C . LEU A 1 185 ? -9.146 -7.304 0.932 1.00 93.19 185 LEU A C 1
ATOM 1461 O O . LEU A 1 185 ? -10.102 -6.852 1.560 1.00 93.19 185 LEU A O 1
ATOM 1465 N N . ASP A 1 186 ? -8.264 -8.147 1.454 1.00 90.69 186 ASP A N 1
ATOM 1466 C CA . ASP A 1 186 ? -8.376 -8.635 2.823 1.00 90.69 186 ASP A CA 1
ATOM 1467 C C . ASP A 1 186 ? -6.996 -8.866 3.443 1.00 90.69 186 ASP A C 1
ATOM 1469 O O . ASP A 1 186 ? -6.265 -9.793 3.076 1.00 90.69 186 ASP A O 1
ATOM 1473 N N . TYR A 1 187 ? -6.616 -7.979 4.362 1.00 93.25 187 TYR A N 1
ATOM 1474 C CA . TYR A 1 187 ? -5.350 -8.081 5.073 1.00 93.25 187 TYR A CA 1
ATOM 1475 C C . TYR A 1 187 ? -5.434 -9.127 6.182 1.00 93.25 187 TYR A C 1
ATOM 1477 O O . TYR A 1 187 ? -6.266 -9.056 7.090 1.00 93.25 187 TYR A O 1
ATOM 1485 N N . ARG A 1 188 ? -4.524 -10.099 6.129 1.00 93.12 188 ARG A N 1
ATOM 1486 C CA . ARG A 1 188 ? -4.446 -11.210 7.072 1.00 93.12 188 ARG A CA 1
ATOM 1487 C C . ARG A 1 188 ? -3.270 -11.018 8.010 1.00 93.12 188 ARG A C 1
ATOM 1489 O O . ARG A 1 188 ? -2.119 -11.211 7.622 1.00 93.12 188 ARG A O 1
ATOM 1496 N N . ALA A 1 189 ? -3.580 -10.714 9.268 1.00 92.50 189 ALA A N 1
ATOM 1497 C CA . ALA A 1 189 ? -2.603 -10.751 10.341 1.00 92.50 189 ALA A CA 1
ATOM 1498 C C . ALA A 1 189 ? -2.017 -12.167 10.485 1.00 92.50 189 ALA A C 1
ATOM 1500 O O . ALA A 1 189 ? -2.729 -13.165 10.641 1.00 92.50 189 ALA A O 1
ATOM 1501 N N . ALA A 1 190 ? -0.694 -12.255 10.446 1.00 89.94 190 ALA A N 1
ATOM 1502 C CA . ALA A 1 190 ? 0.045 -13.479 10.672 1.00 89.94 190 ALA A CA 1
ATOM 1503 C C . ALA A 1 190 ? -0.203 -13.978 12.100 1.00 89.94 190 ALA A C 1
ATOM 1505 O O . ALA A 1 190 ? -0.253 -13.195 13.046 1.00 89.94 190 ALA A O 1
ATOM 1506 N N . ARG A 1 191 ? -0.305 -15.302 12.261 1.00 85.81 191 ARG A N 1
ATOM 1507 C CA . ARG A 1 191 ? -0.578 -16.014 13.529 1.00 85.81 191 ARG A CA 1
ATOM 1508 C C . ARG A 1 191 ? -1.975 -15.801 14.127 1.00 85.81 191 ARG A C 1
ATOM 1510 O O . ARG A 1 191 ? -2.425 -16.698 14.831 1.00 85.81 191 ARG A O 1
ATOM 1517 N N . THR A 1 192 ? -2.676 -14.723 13.776 1.00 85.00 192 THR A N 1
ATOM 1518 C CA . THR A 1 192 ? -4.048 -14.452 14.238 1.00 85.00 192 THR A CA 1
ATOM 1519 C C . THR A 1 192 ? -4.968 -14.082 13.063 1.00 85.00 192 THR A C 1
ATOM 1521 O O . THR A 1 192 ? -5.372 -12.927 12.932 1.00 85.00 192 THR A O 1
ATOM 1524 N N . PRO A 1 193 ? -5.305 -15.032 12.167 1.00 75.88 193 PRO A N 1
ATOM 1525 C CA . PRO A 1 193 ? -6.225 -14.761 11.063 1.00 75.88 193 PRO A CA 1
ATOM 1526 C C . PRO A 1 193 ? -7.570 -14.222 11.571 1.00 75.88 193 PRO A C 1
ATOM 1528 O O . PRO A 1 193 ? -8.152 -14.795 12.488 1.00 75.88 193 PRO A O 1
ATOM 1531 N N . GLY A 1 194 ? -8.068 -13.142 10.964 1.00 82.56 194 GLY A N 1
ATOM 1532 C CA . GLY A 1 194 ? -9.300 -12.461 11.393 1.00 82.56 194 GLY A CA 1
ATOM 1533 C C . GLY A 1 194 ? -9.075 -11.305 12.373 1.00 82.56 194 GLY A C 1
ATOM 1534 O O . GLY A 1 194 ? -10.020 -10.618 12.747 1.00 82.56 194 GLY A O 1
ATOM 1535 N N . TRP A 1 195 ? -7.830 -11.057 12.784 1.00 90.75 195 TRP A N 1
ATOM 1536 C CA . TRP A 1 195 ? -7.492 -9.885 13.578 1.00 90.75 195 TRP A CA 1
ATOM 1537 C C . TRP A 1 195 ? -7.294 -8.664 12.676 1.00 90.75 195 TRP A C 1
ATOM 1539 O O . TRP A 1 195 ? -6.234 -8.479 12.077 1.00 90.75 195 TRP A O 1
ATOM 1549 N N . HIS A 1 196 ? -8.352 -7.865 12.549 1.00 91.94 196 HIS A N 1
ATOM 1550 C CA . HIS A 1 196 ? -8.410 -6.716 11.637 1.00 91.94 196 HIS A CA 1
ATOM 1551 C C . HIS A 1 196 ? -8.207 -5.362 12.323 1.00 91.94 196 HIS A C 1
ATOM 1553 O O . HIS A 1 196 ? -7.978 -4.360 11.648 1.00 91.94 196 HIS A O 1
ATOM 1559 N N . GLY A 1 197 ? -8.263 -5.330 13.650 1.00 94.19 197 GLY A N 1
ATOM 1560 C CA . GLY A 1 197 ? -8.021 -4.132 14.431 1.00 94.19 197 GLY A CA 1
ATOM 1561 C C . GLY A 1 197 ? -7.928 -4.422 15.919 1.00 94.19 197 GLY A C 1
ATOM 1562 O O . GLY A 1 197 ? -8.114 -5.557 16.364 1.00 94.19 197 GLY A O 1
ATOM 1563 N N . GLU A 1 198 ? -7.646 -3.382 16.687 1.00 94.94 198 GLU A N 1
ATOM 1564 C CA . GLU A 1 198 ? -7.591 -3.411 18.144 1.00 94.94 198 GLU A CA 1
ATOM 1565 C C . GLU A 1 198 ? -8.030 -2.065 18.727 1.00 94.94 198 GLU A C 1
ATOM 1567 O O . GLU A 1 198 ? -7.919 -1.023 18.076 1.00 94.94 198 GLU A O 1
ATOM 1572 N N . ILE A 1 199 ? -8.510 -2.094 19.968 1.00 94.94 199 ILE A N 1
ATOM 1573 C CA . ILE A 1 199 ? -8.692 -0.880 20.767 1.00 94.94 199 ILE A CA 1
ATOM 1574 C C . ILE A 1 199 ? -7.374 -0.602 21.495 1.00 94.94 199 ILE A C 1
ATOM 1576 O O . ILE A 1 199 ? -6.794 -1.496 22.125 1.00 94.94 199 ILE A O 1
ATOM 1580 N N . VAL A 1 200 ? -6.901 0.635 21.382 1.00 92.81 200 VAL A N 1
ATOM 1581 C CA . VAL A 1 200 ? -5.748 1.182 22.106 1.00 92.81 200 VAL A CA 1
ATOM 1582 C C . VAL A 1 200 ? -6.180 2.445 22.841 1.00 92.81 200 VAL A C 1
ATOM 1584 O O . VAL A 1 200 ? -7.162 3.063 22.452 1.00 92.81 200 VAL A O 1
ATOM 1587 N N . SER A 1 201 ? -5.449 2.855 23.873 1.00 91.31 201 SER A N 1
ATOM 1588 C CA . SER A 1 201 ? -5.805 4.040 24.660 1.00 91.31 201 SER A CA 1
ATOM 1589 C C . SER A 1 201 ? -4.591 4.937 24.864 1.00 91.31 201 SER A C 1
ATOM 1591 O O . SER A 1 201 ? -3.461 4.457 24.991 1.00 91.31 201 SER A O 1
ATOM 1593 N N . ASP A 1 202 ? -4.834 6.240 24.926 1.00 91.12 202 ASP A N 1
ATOM 1594 C CA . ASP A 1 202 ? -3.857 7.254 25.316 1.00 91.12 202 ASP A CA 1
ATOM 1595 C C . ASP A 1 202 ? -4.440 8.191 26.392 1.00 91.12 202 ASP A C 1
ATOM 1597 O O . ASP A 1 202 ? -5.451 7.885 27.023 1.00 91.12 202 ASP A O 1
ATOM 1601 N N . ALA A 1 203 ? -3.788 9.330 26.638 1.00 91.00 203 ALA A N 1
ATOM 1602 C CA . ALA A 1 203 ? -4.238 10.300 27.637 1.00 91.00 203 ALA A CA 1
ATOM 1603 C C . ALA A 1 203 ? -5.559 11.014 27.279 1.00 91.00 203 ALA A C 1
ATOM 1605 O O . ALA A 1 203 ? -6.164 11.629 28.156 1.00 91.00 203 ALA A O 1
ATOM 1606 N N . GLU A 1 204 ? -5.992 10.966 26.017 1.00 91.06 204 GLU A N 1
ATOM 1607 C CA . GLU A 1 204 ? -7.210 11.613 25.516 1.00 91.06 204 GLU A CA 1
ATOM 1608 C C . GLU A 1 204 ? -8.387 10.631 25.377 1.00 91.06 204 GLU A C 1
ATOM 1610 O O . GLU A 1 204 ? -9.515 11.069 25.147 1.00 91.06 204 GLU A O 1
ATOM 1615 N N . GLY A 1 205 ? -8.145 9.323 25.526 1.00 91.75 205 GLY A N 1
ATOM 1616 C CA . GLY A 1 205 ? -9.165 8.273 25.536 1.00 91.75 205 GLY A CA 1
ATOM 1617 C C . GLY A 1 205 ? -8.853 7.111 24.593 1.00 91.75 205 GLY A C 1
ATOM 1618 O O . GLY A 1 205 ? -7.709 6.908 24.178 1.00 91.75 205 GLY A O 1
ATOM 1619 N N . ASP A 1 206 ? -9.888 6.356 24.227 1.00 93.69 206 ASP A N 1
ATOM 1620 C CA . ASP A 1 206 ? -9.751 5.180 23.366 1.00 93.69 206 ASP A CA 1
ATOM 1621 C C . ASP A 1 206 ? -9.653 5.551 21.879 1.00 93.69 206 ASP A C 1
ATOM 1623 O O . ASP A 1 206 ? -10.327 6.457 21.373 1.00 93.69 206 ASP A O 1
ATOM 1627 N N . LEU A 1 207 ? -8.830 4.800 21.155 1.00 94.50 207 LEU A N 1
ATOM 1628 C CA . LEU A 1 207 ? -8.750 4.789 19.705 1.00 94.50 207 LEU A CA 1
ATOM 1629 C C . LEU A 1 207 ? -9.004 3.384 19.177 1.00 94.50 207 LEU A C 1
ATOM 1631 O O . LEU A 1 207 ? -8.591 2.376 19.749 1.00 94.50 207 LEU A O 1
ATOM 1635 N N . LEU A 1 208 ? -9.616 3.340 18.006 1.00 95.31 208 LEU A N 1
ATOM 1636 C CA . LEU A 1 208 ? -9.724 2.157 17.185 1.00 95.31 208 LEU A CA 1
ATOM 1637 C C . LEU A 1 208 ? -8.592 2.159 16.154 1.00 95.31 208 LEU A C 1
ATOM 1639 O O . LEU A 1 208 ? -8.580 2.978 15.236 1.00 95.31 208 LEU A O 1
ATOM 1643 N N . ASN A 1 209 ? -7.655 1.226 16.295 1.00 94.62 209 ASN A N 1
ATOM 1644 C CA . ASN A 1 209 ? -6.636 0.930 15.295 1.00 94.62 209 ASN A CA 1
ATOM 1645 C C . ASN A 1 209 ? -7.195 -0.132 14.333 1.00 94.62 209 ASN A C 1
ATOM 1647 O O . ASN A 1 209 ? -7.324 -1.294 14.719 1.00 94.62 209 ASN A O 1
ATOM 1651 N N . LEU A 1 210 ? -7.547 0.247 13.100 1.00 94.62 210 LEU A N 1
ATOM 1652 C CA . LEU A 1 210 ? -7.989 -0.693 12.062 1.00 94.62 210 LEU A CA 1
ATOM 1653 C C . LEU A 1 210 ? -6.876 -0.904 11.041 1.00 94.62 210 LEU A C 1
ATOM 1655 O O . LEU A 1 210 ? -6.696 -0.100 10.135 1.00 94.62 210 LEU A O 1
ATOM 1659 N N . PHE A 1 211 ? -6.166 -2.023 11.146 1.00 93.56 211 PHE A N 1
ATOM 1660 C CA . PHE A 1 211 ? -4.854 -2.224 10.526 1.00 93.56 211 PHE A CA 1
ATOM 1661 C C . PHE A 1 211 ? -4.776 -2.002 9.012 1.00 93.56 211 PHE A C 1
ATOM 1663 O O . PHE A 1 211 ? -3.690 -1.745 8.509 1.00 93.56 211 PHE A O 1
ATOM 1670 N N . PHE A 1 212 ? -5.879 -2.169 8.284 1.00 93.88 212 PHE A N 1
ATOM 1671 C CA . PHE A 1 212 ? -5.948 -2.040 6.823 1.00 93.88 212 PHE A CA 1
ATOM 1672 C C . PHE A 1 212 ? -7.207 -1.270 6.388 1.00 93.88 212 PHE A C 1
ATOM 1674 O O . PHE A 1 212 ? -7.783 -1.525 5.334 1.00 93.88 212 PHE A O 1
ATOM 1681 N N . ALA A 1 213 ? -7.712 -0.380 7.246 1.00 92.06 213 ALA A N 1
ATOM 1682 C CA . ALA A 1 213 ? -8.818 0.487 6.869 1.00 92.06 213 ALA A CA 1
ATOM 1683 C C . ALA A 1 213 ? -8.341 1.615 5.951 1.00 92.06 213 ALA A C 1
ATOM 1685 O O 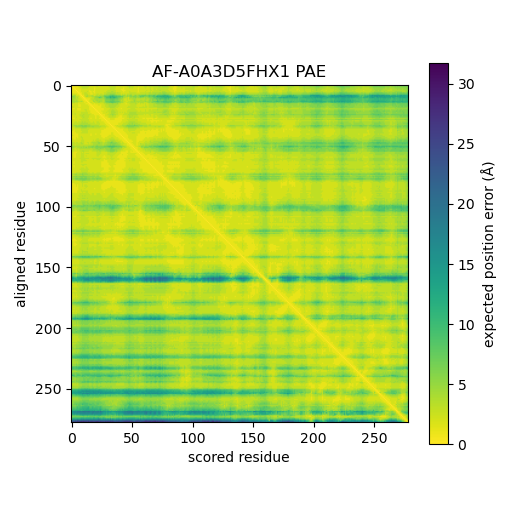. ALA A 1 213 ? -7.268 2.190 6.134 1.00 92.06 213 ALA A O 1
ATOM 1686 N N . ASP A 1 214 ? -9.183 1.935 4.977 1.00 92.94 214 ASP A N 1
ATOM 1687 C CA . ASP A 1 214 ? -8.986 3.050 4.067 1.00 92.94 214 ASP A CA 1
ATOM 1688 C C . ASP A 1 214 ? -9.543 4.327 4.708 1.00 92.94 214 ASP A C 1
ATOM 1690 O O . ASP A 1 214 ? -10.707 4.367 5.109 1.00 92.94 214 ASP A O 1
ATOM 1694 N N . SER A 1 215 ? -8.726 5.373 4.822 1.00 90.56 215 SER A N 1
ATOM 1695 C CA . SER A 1 215 ? -9.141 6.640 5.434 1.00 90.56 215 SER A CA 1
ATOM 1696 C C . SER A 1 215 ? -10.156 7.419 4.591 1.00 90.56 215 SER A C 1
ATOM 1698 O O . SER A 1 215 ? -10.803 8.327 5.116 1.00 90.56 215 SER A O 1
ATOM 1700 N N . ALA A 1 216 ? -10.316 7.066 3.310 1.00 90.62 216 ALA A N 1
ATOM 1701 C CA . ALA A 1 216 ? -11.355 7.607 2.439 1.00 90.62 216 ALA A CA 1
ATOM 1702 C C . ALA A 1 216 ? -12.720 6.918 2.629 1.00 90.62 216 ALA A C 1
ATOM 1704 O O . ALA A 1 216 ? -13.737 7.447 2.179 1.00 90.62 216 ALA A O 1
ATOM 1705 N N . GLU A 1 217 ? -12.758 5.755 3.286 1.00 92.31 217 GLU A N 1
ATOM 1706 C CA . GLU A 1 217 ? -13.978 4.981 3.509 1.00 92.31 217 GLU A CA 1
ATOM 1707 C C . GLU A 1 217 ? -14.613 5.325 4.865 1.00 92.31 217 GLU A C 1
ATOM 1709 O O . GLU A 1 217 ? -13.948 5.702 5.833 1.00 92.31 217 GLU A O 1
ATOM 1714 N N . THR A 1 218 ? -15.939 5.195 4.952 1.00 93.19 218 THR A N 1
ATOM 1715 C CA . THR A 1 218 ? -16.654 5.472 6.207 1.00 93.19 218 THR A CA 1
ATOM 1716 C C . THR A 1 218 ? -16.456 4.328 7.196 1.00 93.19 218 THR A C 1
ATOM 1718 O O . THR A 1 218 ? -16.839 3.193 6.916 1.00 93.19 218 THR A O 1
ATOM 1721 N N . VAL A 1 219 ? -15.937 4.648 8.382 1.00 94.81 219 VAL A N 1
ATOM 1722 C CA . VAL A 1 219 ? -15.851 3.725 9.520 1.00 94.81 219 VAL A CA 1
ATOM 1723 C C . VAL A 1 219 ? -16.978 4.030 10.500 1.00 94.81 219 VAL A C 1
ATOM 1725 O O . VAL A 1 219 ? -17.144 5.170 10.930 1.00 94.81 219 VAL A O 1
ATOM 1728 N N . GLU A 1 220 ? -17.738 3.008 10.881 1.00 95.44 220 GLU A N 1
ATOM 1729 C CA . GLU A 1 220 ? -18.799 3.113 11.881 1.00 95.44 220 GLU A CA 1
ATOM 1730 C C . GLU A 1 220 ? -18.567 2.125 13.022 1.00 95.44 220 GLU A C 1
ATOM 1732 O O . GLU A 1 220 ? -18.184 0.969 12.810 1.00 95.44 220 GLU A O 1
ATOM 1737 N N . VAL A 1 221 ? -18.865 2.576 14.237 1.00 95.75 221 VAL A N 1
ATOM 1738 C CA . VAL A 1 221 ? -18.784 1.775 15.461 1.00 95.75 221 VAL A CA 1
ATOM 1739 C C . VAL A 1 221 ? -20.139 1.689 16.135 1.00 95.75 221 VAL A C 1
ATOM 1741 O O . VAL A 1 221 ? -20.934 2.624 16.047 1.00 95.75 221 VAL A O 1
ATOM 1744 N N . ARG A 1 222 ? -20.419 0.573 16.813 1.00 94.31 222 ARG A N 1
ATOM 1745 C CA . ARG A 1 222 ? -21.660 0.416 17.577 1.00 94.31 222 ARG A CA 1
ATOM 1746 C C . ARG 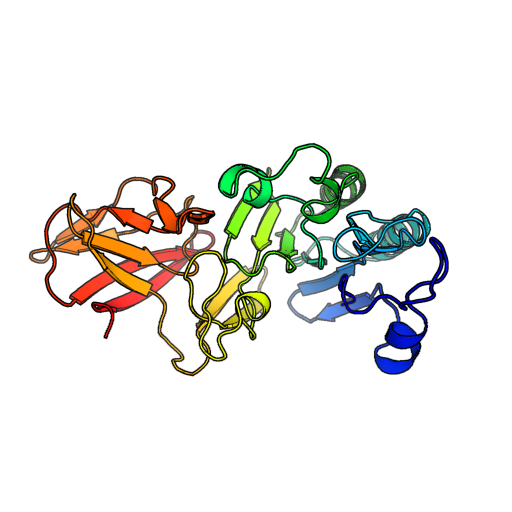A 1 222 ? -21.445 0.717 19.058 1.00 94.31 222 ARG A C 1
ATOM 1748 O O . ARG A 1 222 ? -20.766 -0.050 19.737 1.00 94.31 222 ARG A O 1
ATOM 1755 N N . ILE A 1 223 ? -22.079 1.776 19.557 1.00 91.31 223 ILE A N 1
ATOM 1756 C CA . ILE A 1 223 ? -22.026 2.223 20.959 1.00 91.31 223 ILE A CA 1
ATOM 1757 C C . ILE A 1 223 ? -23.464 2.385 21.453 1.00 91.31 223 ILE A C 1
ATOM 1759 O O . ILE A 1 223 ? -24.304 2.916 20.734 1.00 91.31 223 ILE A O 1
ATOM 1763 N N . ASP A 1 224 ? -23.777 1.834 22.629 1.00 89.50 224 ASP A N 1
ATOM 1764 C CA . ASP A 1 224 ? -25.128 1.841 23.221 1.00 89.50 224 ASP A CA 1
ATOM 1765 C C . ASP A 1 224 ? -26.254 1.359 22.280 1.00 89.50 224 ASP A C 1
ATOM 1767 O O . ASP A 1 224 ? -27.419 1.728 22.404 1.00 89.50 224 ASP A O 1
ATOM 1771 N N . GLY A 1 225 ? -25.910 0.473 21.338 1.00 90.25 225 GLY A N 1
ATOM 1772 C CA . GLY A 1 225 ? -26.839 -0.098 20.358 1.00 90.25 225 GLY A CA 1
ATOM 1773 C C . GLY A 1 225 ? -26.999 0.709 19.065 1.00 90.25 225 GLY A C 1
ATOM 1774 O O . GLY A 1 225 ? -27.609 0.198 18.124 1.00 90.25 225 GLY A O 1
ATOM 1775 N N . GLU A 1 226 ? -26.407 1.899 18.969 1.00 93.88 226 GLU A N 1
ATOM 1776 C CA . GLU A 1 226 ? -26.471 2.765 17.789 1.00 93.88 226 GLU A CA 1
ATOM 1777 C C . GLU A 1 226 ? -25.172 2.719 16.978 1.00 93.88 226 GLU A C 1
ATOM 1779 O O . GLU A 1 226 ? -24.080 2.603 17.533 1.00 93.88 226 GLU A O 1
ATOM 1784 N N . TRP A 1 227 ? -25.288 2.793 15.648 1.00 95.19 227 TRP A N 1
ATOM 1785 C CA . TRP A 1 227 ? -24.134 2.928 14.755 1.00 95.19 227 TRP A CA 1
ATOM 1786 C C . TRP A 1 227 ? -23.755 4.399 14.626 1.00 95.19 227 TRP A C 1
ATOM 1788 O O . TRP A 1 227 ? -24.566 5.214 14.189 1.00 95.19 227 TRP A O 1
ATOM 1798 N N . ILE A 1 228 ? -22.515 4.717 14.983 1.00 95.88 228 ILE A N 1
ATOM 1799 C CA . ILE A 1 228 ? -21.957 6.065 14.952 1.00 95.88 228 ILE A CA 1
ATOM 1800 C C . ILE A 1 228 ? -20.834 6.087 13.919 1.00 95.88 228 ILE A C 1
ATOM 1802 O O . ILE A 1 228 ? -19.867 5.333 14.036 1.00 95.88 228 ILE A O 1
ATOM 1806 N N . ALA A 1 229 ? -20.958 6.958 12.91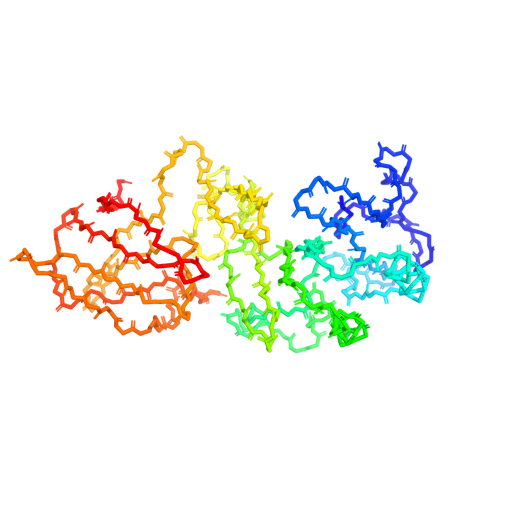8 1.00 95.88 229 ALA A N 1
ATOM 1807 C CA . ALA A 1 229 ? -19.885 7.217 11.965 1.00 95.88 229 ALA A CA 1
ATOM 1808 C C . ALA A 1 229 ? -18.758 8.001 12.640 1.00 95.88 229 ALA A C 1
ATOM 1810 O O . ALA A 1 229 ? -18.995 9.038 13.265 1.00 95.88 229 ALA A O 1
ATOM 1811 N N . LEU A 1 230 ? -17.534 7.500 12.507 1.00 95.50 230 LEU A N 1
ATOM 1812 C CA . LEU A 1 230 ? -16.345 8.172 13.002 1.00 95.50 230 LEU A CA 1
ATOM 1813 C C . LEU A 1 230 ? -15.893 9.238 11.992 1.00 95.50 230 LEU A C 1
ATOM 1815 O O . LEU A 1 230 ? -16.020 9.032 10.781 1.00 95.50 230 LEU A O 1
ATOM 1819 N N . PRO A 1 231 ? -15.350 10.376 12.458 1.00 93.69 231 PRO A N 1
ATOM 1820 C CA . PRO A 1 231 ? -14.692 11.320 11.564 1.00 93.69 231 PRO A CA 1
ATOM 1821 C C . PRO A 1 231 ? -13.489 10.651 10.875 1.00 93.69 231 PRO A C 1
ATOM 1823 O O . PRO A 1 231 ? -12.967 9.664 11.399 1.00 93.69 231 PRO A O 1
ATOM 1826 N N . PRO A 1 232 ? -13.007 11.180 9.734 1.00 90.94 232 PRO A N 1
ATOM 1827 C CA . PRO A 1 232 ? -11.766 10.710 9.128 1.00 90.94 232 PRO A CA 1
ATOM 1828 C C . PRO A 1 232 ? -10.626 10.646 10.158 1.00 90.94 232 PRO A C 1
ATOM 1830 O O . PRO A 1 232 ? -10.553 11.518 11.034 1.00 90.94 232 PRO A O 1
ATOM 1833 N N . PRO A 1 233 ? -9.746 9.633 10.078 1.00 90.94 233 PRO A N 1
ATOM 1834 C CA . PRO A 1 233 ? -8.704 9.445 11.074 1.00 90.94 233 PRO A CA 1
ATOM 1835 C C . PRO A 1 233 ? -7.725 10.617 11.026 1.00 90.94 233 PRO A C 1
ATOM 1837 O O . PRO A 1 233 ? -7.317 11.075 9.955 1.00 90.94 233 PRO A O 1
ATOM 1840 N N . THR A 1 234 ? -7.314 11.096 12.195 1.00 82.88 234 THR A N 1
ATOM 1841 C CA . THR A 1 234 ? -6.189 12.026 12.294 1.00 82.88 234 THR A CA 1
ATOM 1842 C C . THR A 1 234 ? -4.886 11.234 12.360 1.00 82.88 234 THR A C 1
ATOM 1844 O O . THR A 1 234 ? -4.860 10.191 13.017 1.00 82.88 234 THR A O 1
ATOM 1847 N N . PRO A 1 235 ? -3.792 11.717 11.743 1.00 87.44 235 PRO A N 1
ATOM 1848 C CA . PRO A 1 235 ? -2.488 11.080 11.880 1.00 87.44 235 PRO A CA 1
ATOM 1849 C C . PRO A 1 235 ? -2.126 10.876 13.362 1.00 87.44 235 PRO A C 1
ATOM 1851 O O . PRO A 1 235 ? -2.168 11.826 14.144 1.00 87.44 235 PRO A O 1
ATOM 1854 N N . TYR A 1 236 ? -1.795 9.642 13.743 1.00 92.19 236 TYR A N 1
ATOM 1855 C CA . TYR A 1 236 ? -1.568 9.234 15.130 1.00 92.19 236 TYR A CA 1
ATOM 1856 C C . TYR A 1 236 ? -0.118 8.777 15.349 1.00 92.19 236 TYR A C 1
ATOM 1858 O O . TYR A 1 236 ? 0.334 7.868 14.645 1.00 92.19 236 TYR A O 1
ATOM 1866 N N . PRO A 1 237 ? 0.636 9.377 16.289 1.00 93.19 237 PRO A N 1
ATOM 1867 C CA . PRO A 1 237 ? 2.003 8.958 16.579 1.00 93.19 237 PRO A CA 1
ATOM 1868 C C . PRO A 1 237 ? 1.993 7.576 17.235 1.00 93.19 237 PRO A C 1
ATOM 1870 O O . PRO A 1 237 ? 1.482 7.401 18.339 1.00 93.19 237 PRO A O 1
ATOM 1873 N N . VAL A 1 238 ? 2.560 6.587 16.549 1.00 91.31 238 VAL A N 1
ATOM 1874 C CA . VAL A 1 238 ? 2.650 5.214 17.067 1.00 91.31 238 VAL A CA 1
ATOM 1875 C C . VAL A 1 238 ? 3.968 4.971 17.799 1.00 91.31 238 VAL A C 1
ATOM 1877 O O . VAL A 1 238 ? 4.013 4.183 18.742 1.00 91.31 238 VAL A O 1
ATOM 1880 N N . ASP A 1 239 ? 5.023 5.688 17.413 1.00 88.38 239 ASP A N 1
ATOM 1881 C CA . ASP A 1 239 ? 6.280 5.812 18.146 1.00 88.38 239 ASP A CA 1
ATOM 1882 C C . ASP A 1 239 ? 6.919 7.191 17.876 1.00 88.38 239 ASP A C 1
ATOM 1884 O O . ASP A 1 239 ? 6.372 8.005 17.131 1.00 88.38 239 ASP A O 1
ATOM 1888 N N . ASP A 1 240 ? 8.085 7.465 18.472 1.00 86.56 240 ASP A N 1
ATOM 1889 C CA . ASP A 1 240 ? 8.801 8.747 18.313 1.00 86.56 240 ASP A CA 1
ATOM 1890 C C . ASP A 1 240 ? 9.234 9.043 16.863 1.00 86.56 240 ASP A C 1
ATOM 1892 O O . ASP A 1 240 ? 9.630 10.163 16.537 1.00 86.56 240 ASP A O 1
ATOM 1896 N N . MET A 1 241 ? 9.214 8.032 15.996 1.00 86.12 241 MET A N 1
ATOM 1897 C CA . MET A 1 241 ? 9.749 8.071 14.641 1.00 86.12 241 MET A CA 1
ATOM 1898 C C . MET A 1 241 ? 8.661 7.973 13.572 1.00 86.12 241 MET A C 1
ATOM 1900 O O . MET A 1 241 ? 8.993 8.092 12.389 1.00 86.12 241 MET A O 1
ATOM 1904 N N . PHE A 1 242 ? 7.404 7.697 13.940 1.00 91.81 242 PHE A N 1
ATOM 1905 C CA . PHE A 1 242 ? 6.376 7.365 12.966 1.00 91.81 242 PHE A CA 1
ATOM 1906 C C . PHE A 1 242 ? 4.951 7.738 13.365 1.00 91.81 242 PHE A C 1
ATOM 1908 O O . PHE A 1 242 ? 4.503 7.538 14.495 1.00 91.81 242 PHE A O 1
ATOM 1915 N N . VAL A 1 243 ? 4.205 8.197 12.361 1.00 93.44 243 VAL A N 1
ATOM 1916 C CA . VAL A 1 243 ? 2.787 8.534 12.458 1.00 93.44 243 VAL A CA 1
ATOM 1917 C C . VAL A 1 243 ? 1.978 7.595 11.556 1.00 93.44 243 VAL A C 1
ATOM 1919 O O . VAL A 1 243 ? 2.222 7.516 10.353 1.00 93.44 243 VAL A O 1
ATOM 1922 N N . SER A 1 244 ? 1.012 6.880 12.129 1.00 92.94 244 SER A N 1
ATOM 1923 C CA . SER A 1 244 ? 0.057 6.019 11.419 1.00 92.94 244 SER A CA 1
ATOM 1924 C C . SER A 1 244 ? -1.182 6.807 10.976 1.00 92.94 244 SER A C 1
ATOM 1926 O O . SER A 1 244 ? -1.512 7.842 11.552 1.00 92.94 244 SER A O 1
ATOM 1928 N N . VAL A 1 245 ? -1.880 6.314 9.951 1.00 90.56 245 VAL A N 1
ATOM 1929 C CA . VAL A 1 245 ? -3.083 6.941 9.366 1.00 90.56 245 VAL A CA 1
ATOM 1930 C C . VAL A 1 245 ? -4.357 6.115 9.547 1.00 90.56 245 VAL A C 1
ATOM 1932 O O . VAL A 1 245 ? -5.398 6.476 9.011 1.00 90.56 245 VAL A O 1
ATOM 1935 N N . HIS A 1 246 ? -4.290 5.017 10.300 1.00 91.88 246 HIS A N 1
ATOM 1936 C CA . HIS A 1 246 ? -5.411 4.089 10.477 1.00 91.88 246 HIS A CA 1
ATOM 1937 C C . HIS A 1 246 ? -5.882 3.978 11.942 1.00 91.88 246 HIS A C 1
ATOM 1939 O O . HIS A 1 246 ? -6.301 2.919 12.411 1.00 91.88 246 HIS A O 1
ATOM 1945 N N . HIS A 1 247 ? -5.806 5.093 12.675 1.00 94.25 247 HIS A N 1
ATOM 1946 C CA . HIS A 1 247 ? -6.296 5.217 14.047 1.00 94.25 247 HIS A CA 1
ATOM 1947 C C . HIS A 1 247 ? -7.457 6.214 14.100 1.00 94.25 247 HIS A C 1
ATOM 1949 O O . HIS A 1 247 ? -7.310 7.373 13.715 1.00 94.25 247 HIS A O 1
ATOM 1955 N N . TRP A 1 248 ? -8.605 5.775 14.610 1.00 95.06 248 TRP A N 1
ATOM 1956 C CA . TRP A 1 248 ? -9.791 6.607 14.782 1.00 95.06 248 TRP A CA 1
ATOM 1957 C C . TRP A 1 248 ? -10.071 6.842 16.257 1.00 95.06 248 TRP A C 1
ATOM 1959 O O . TRP A 1 248 ? -10.180 5.889 17.024 1.00 95.06 248 TRP A O 1
ATOM 1969 N N . ARG A 1 249 ? -10.253 8.103 16.656 1.00 94.62 249 ARG A N 1
ATOM 1970 C CA . ARG A 1 249 ? -10.700 8.430 18.013 1.00 94.62 249 ARG A CA 1
ATOM 1971 C C . ARG A 1 249 ? -12.132 7.934 18.212 1.00 94.62 249 ARG A C 1
ATOM 1973 O O . ARG A 1 249 ? -13.011 8.246 17.405 1.00 94.62 249 ARG A O 1
ATOM 1980 N N . LEU A 1 250 ? -12.367 7.186 19.286 1.00 94.56 250 LEU A N 1
ATOM 1981 C CA . LEU A 1 250 ? -13.714 6.778 19.664 1.00 94.56 250 LEU A CA 1
ATOM 1982 C C . LEU A 1 250 ? -14.431 7.929 20.391 1.00 94.56 250 LEU A C 1
ATOM 1984 O O . LEU A 1 250 ? -13.796 8.672 21.139 1.00 94.56 250 LEU A O 1
ATOM 1988 N N . PRO A 1 251 ? -15.747 8.116 20.175 1.00 92.31 251 PRO A N 1
ATOM 1989 C CA . PRO A 1 251 ? -16.495 9.238 20.750 1.00 92.31 251 PRO A CA 1
ATOM 1990 C C . PRO A 1 251 ? -16.780 9.073 22.253 1.00 92.31 251 PRO A C 1
ATOM 1992 O O . PRO A 1 251 ? -17.211 10.025 22.900 1.00 92.31 251 PRO A O 1
ATOM 1995 N N . ALA A 1 252 ? -16.567 7.873 22.793 1.00 89.25 252 ALA A N 1
ATOM 1996 C CA . ALA A 1 252 ? -16.693 7.517 24.200 1.00 89.25 252 ALA A CA 1
ATOM 1997 C C . ALA A 1 252 ? -15.832 6.274 24.489 1.00 89.25 252 ALA A C 1
ATOM 1999 O O . ALA A 1 252 ? -15.432 5.573 23.557 1.00 89.25 252 ALA A O 1
ATOM 2000 N N . GLU A 1 253 ? -15.584 5.987 25.767 1.00 84.69 253 GLU A N 1
ATOM 2001 C CA . GLU A 1 253 ? -14.978 4.721 26.194 1.00 84.69 253 GLU A CA 1
ATOM 2002 C C . GLU A 1 253 ? -15.904 3.549 25.837 1.00 84.69 253 GLU A C 1
ATOM 2004 O O . GLU A 1 253 ? -17.103 3.579 26.124 1.00 84.69 253 GLU A O 1
ATOM 2009 N N . VAL A 1 254 ? -15.353 2.507 25.211 1.00 85.62 254 VAL A N 1
ATOM 2010 C CA . VAL A 1 254 ? -16.128 1.346 24.718 1.00 85.62 254 VAL A CA 1
ATOM 2011 C C . VAL A 1 254 ? -15.844 0.056 25.500 1.00 85.62 254 VAL A C 1
ATOM 2013 O O . VAL A 1 254 ? -16.406 -0.999 25.201 1.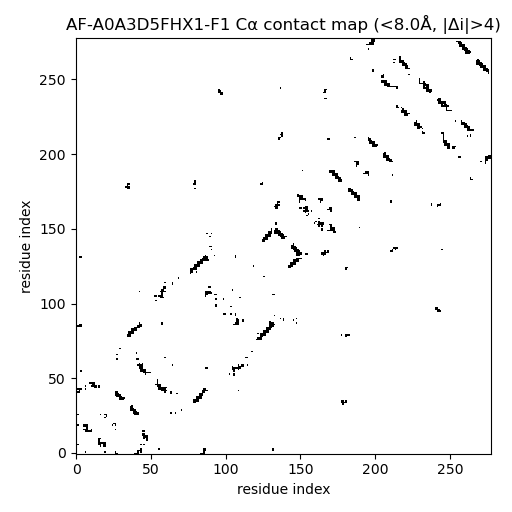00 85.62 254 VAL A O 1
ATOM 2016 N N . GLY A 1 255 ? -14.997 0.126 26.531 1.00 85.31 255 GLY A N 1
ATOM 2017 C CA . GLY A 1 255 ? -14.528 -1.042 27.277 1.00 85.31 255 GLY A CA 1
ATOM 2018 C C . GLY A 1 255 ? -13.691 -1.981 26.401 1.00 85.31 255 GLY A C 1
ATOM 2019 O O . GLY A 1 255 ? -12.991 -1.545 25.497 1.00 85.31 255 GLY A O 1
ATOM 2020 N N . ASP A 1 256 ? -13.782 -3.292 26.639 1.00 90.00 256 ASP A N 1
ATOM 2021 C CA . ASP A 1 256 ? -12.894 -4.271 25.988 1.00 90.00 256 ASP A CA 1
ATOM 2022 C C . ASP A 1 256 ? -13.287 -4.657 24.555 1.00 90.00 256 ASP A C 1
ATOM 2024 O O . ASP A 1 256 ? -12.611 -5.487 23.937 1.00 90.00 256 ASP A O 1
ATOM 2028 N N . ARG A 1 257 ? -14.416 -4.156 24.037 1.00 92.75 257 ARG A N 1
ATOM 2029 C CA . ARG A 1 257 ? -14.933 -4.560 22.725 1.00 92.75 257 ARG A CA 1
ATOM 2030 C C . ARG A 1 257 ? -15.801 -3.497 22.061 1.00 92.75 257 ARG A C 1
ATOM 2032 O O . ARG A 1 257 ? -16.611 -2.858 22.719 1.00 92.75 257 ARG A O 1
ATOM 2039 N N . VAL A 1 258 ? -15.731 -3.421 20.738 1.00 94.44 258 VAL A N 1
ATOM 2040 C CA . VAL A 1 258 ? -16.601 -2.575 19.917 1.00 94.44 258 VAL A CA 1
ATOM 2041 C C . VAL A 1 258 ? -16.916 -3.268 18.596 1.00 94.44 258 VAL A C 1
ATOM 2043 O O . VAL A 1 258 ? -16.038 -3.857 17.970 1.00 94.44 258 VAL A O 1
ATOM 2046 N N . ASP A 1 259 ? -18.177 -3.229 18.164 1.00 94.25 259 ASP A N 1
ATOM 2047 C CA . ASP A 1 259 ? -18.532 -3.721 16.832 1.00 94.25 259 ASP A CA 1
ATOM 2048 C C . ASP A 1 259 ? -18.205 -2.659 15.792 1.00 94.25 259 ASP A C 1
ATOM 2050 O O . ASP A 1 259 ? -18.569 -1.494 15.958 1.00 94.25 259 ASP A O 1
ATOM 2054 N N . VAL A 1 260 ? -17.551 -3.079 14.713 1.00 94.75 260 VAL A N 1
ATOM 2055 C CA . VAL A 1 260 ? -17.076 -2.193 13.654 1.00 94.75 260 VAL A CA 1
ATOM 2056 C C . VAL A 1 260 ? -17.603 -2.665 12.307 1.00 94.75 260 VAL A C 1
ATOM 2058 O O . VAL A 1 260 ? -17.580 -3.857 11.976 1.00 94.75 260 VAL A O 1
ATOM 2061 N N . ARG A 1 261 ? -18.038 -1.708 11.491 1.00 93.62 261 ARG A N 1
ATOM 2062 C CA . ARG A 1 261 ? -18.269 -1.914 10.062 1.00 93.62 261 ARG A CA 1
ATOM 2063 C C . ARG A 1 261 ? -17.619 -0.787 9.275 1.00 93.62 261 ARG A C 1
ATOM 2065 O O . ARG A 1 261 ? -17.557 0.349 9.733 1.00 93.62 261 ARG A O 1
ATOM 2072 N N . THR A 1 262 ? -17.135 -1.118 8.092 1.00 93.00 262 THR A N 1
ATOM 2073 C CA . THR A 1 262 ? -16.564 -0.146 7.165 1.00 93.00 262 THR A CA 1
ATOM 2074 C C . THR A 1 262 ? -16.846 -0.594 5.733 1.00 93.00 262 THR A C 1
ATOM 2076 O O . THR A 1 262 ? -17.606 -1.543 5.500 1.00 93.00 262 THR A O 1
ATOM 2079 N N . GLN A 1 263 ? -16.267 0.099 4.766 1.00 90.69 263 GLN A N 1
ATOM 2080 C CA . GLN A 1 263 ? -16.310 -0.247 3.361 1.00 90.69 263 GLN A CA 1
ATOM 2081 C C . GLN A 1 263 ? -14.893 -0.395 2.810 1.00 90.69 263 GLN A C 1
ATOM 2083 O O . GLN A 1 263 ? -13.923 0.110 3.366 1.00 90.69 263 GLN A O 1
ATOM 2088 N N . MET A 1 264 ? -14.784 -1.141 1.720 1.00 88.00 264 MET A N 1
ATOM 2089 C CA . MET A 1 264 ? -13.575 -1.233 0.921 1.00 88.00 264 MET A CA 1
ATOM 2090 C C . MET A 1 264 ? -13.989 -1.180 -0.540 1.00 88.00 264 MET A C 1
ATOM 2092 O O . MET A 1 264 ? -14.688 -2.077 -1.025 1.00 88.00 264 MET A O 1
ATOM 2096 N N . ARG A 1 265 ? -13.588 -0.115 -1.235 1.00 87.62 265 ARG A N 1
ATOM 2097 C CA . ARG A 1 265 ? -13.988 0.160 -2.619 1.00 87.62 265 ARG A CA 1
ATOM 2098 C C . ARG A 1 265 ? -15.516 0.181 -2.764 1.00 87.62 265 ARG A C 1
ATOM 2100 O O . ARG A 1 265 ? -16.073 -0.462 -3.660 1.00 87.62 265 ARG A O 1
ATOM 2107 N N . GLY A 1 266 ? -16.192 0.857 -1.831 1.00 83.38 266 GLY A N 1
ATOM 2108 C CA . GLY A 1 266 ? -17.654 0.996 -1.793 1.00 83.38 266 GLY A CA 1
ATOM 2109 C C . GLY A 1 266 ? -18.434 -0.294 -1.505 1.00 83.38 266 GLY A C 1
ATOM 2110 O O . GLY A 1 266 ? -19.655 -0.334 -1.674 1.00 83.38 266 GLY A O 1
ATOM 2111 N N . ARG A 1 267 ? -17.759 -1.377 -1.096 1.00 84.25 267 ARG A N 1
ATOM 2112 C CA . ARG A 1 267 ? -18.399 -2.636 -0.690 1.00 84.25 267 ARG A CA 1
ATOM 2113 C C . ARG A 1 267 ? -18.317 -2.817 0.821 1.00 84.25 267 ARG A C 1
ATOM 2115 O O . ARG A 1 267 ? -17.263 -2.533 1.382 1.00 84.25 267 ARG A O 1
ATOM 2122 N N . PRO A 1 268 ? -19.372 -3.325 1.484 1.00 83.69 268 PRO A N 1
ATOM 2123 C CA . PRO A 1 268 ? -19.329 -3.580 2.918 1.00 83.6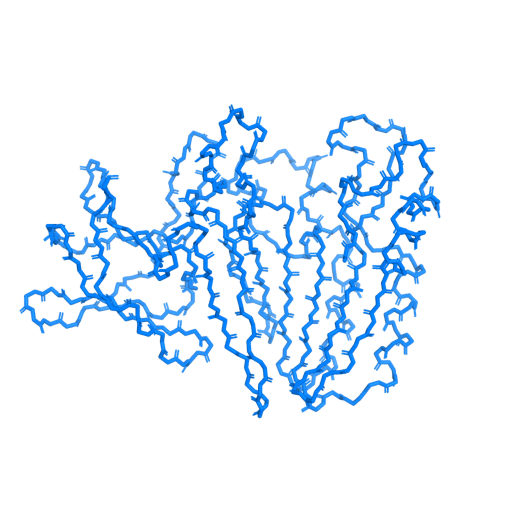9 268 PRO A CA 1
ATOM 2124 C C . PRO A 1 268 ? -18.170 -4.504 3.300 1.00 83.69 268 PRO A C 1
ATOM 2126 O O . PRO A 1 268 ? -18.065 -5.625 2.802 1.00 83.69 268 PRO A O 1
ATOM 2129 N N . TRP A 1 269 ? -17.345 -4.043 4.233 1.00 80.44 269 TRP A N 1
ATOM 2130 C CA . TRP A 1 269 ? -16.330 -4.830 4.913 1.00 80.44 269 TRP A CA 1
ATOM 2131 C C . TRP A 1 269 ? -16.735 -4.931 6.386 1.00 80.44 269 TRP A C 1
ATOM 2133 O O . TRP A 1 269 ? -16.537 -4.020 7.194 1.00 80.44 269 TRP A O 1
ATOM 2143 N N . VAL A 1 270 ? -17.423 -6.025 6.720 1.00 70.25 270 VAL A N 1
ATOM 2144 C CA . VAL A 1 270 ? -17.924 -6.261 8.078 1.00 70.25 270 VAL A CA 1
ATOM 2145 C C . VAL A 1 270 ? -16.823 -6.938 8.884 1.00 70.25 270 VAL A C 1
ATOM 2147 O O . VAL A 1 270 ? -16.593 -8.136 8.739 1.00 70.25 270 VAL A O 1
ATOM 2150 N N . LEU A 1 271 ? -16.149 -6.155 9.726 1.00 75.62 271 LEU A N 1
ATOM 2151 C CA . LEU A 1 271 ? -15.050 -6.616 10.579 1.00 75.62 271 LEU A CA 1
ATOM 2152 C C . LEU A 1 271 ? -15.537 -7.395 11.808 1.00 75.62 271 LEU A C 1
ATOM 2154 O O . LEU A 1 271 ? -14.799 -8.210 12.355 1.00 75.62 271 LEU A O 1
ATOM 2158 N N . GLY A 1 272 ? -16.786 -7.170 12.223 1.00 80.56 272 GLY A N 1
ATOM 2159 C CA . GLY A 1 272 ? -17.351 -7.771 13.428 1.00 80.56 272 GLY A CA 1
ATOM 2160 C C . GLY A 1 272 ? -16.862 -7.069 14.695 1.00 80.56 272 GLY A C 1
ATOM 2161 O O . GLY A 1 272 ? -16.630 -5.860 14.694 1.00 80.56 272 GLY A O 1
ATOM 2162 N N . THR A 1 273 ? -16.752 -7.822 15.787 1.00 88.31 273 THR A N 1
ATOM 2163 C CA . THR A 1 273 ? -16.324 -7.293 17.086 1.00 88.31 273 THR A CA 1
ATOM 2164 C C . THR A 1 273 ? -14.802 -7.180 17.149 1.00 88.31 273 THR A C 1
ATOM 2166 O O . THR A 1 273 ? -14.098 -8.188 17.113 1.00 88.31 273 THR A O 1
ATOM 2169 N N . ILE A 1 274 ? -14.301 -5.956 17.298 1.00 91.31 274 ILE A N 1
ATOM 2170 C CA . ILE A 1 274 ? -12.904 -5.650 17.612 1.00 91.31 274 ILE A CA 1
ATOM 2171 C C . ILE A 1 274 ? -12.739 -5.590 19.129 1.00 91.31 274 ILE A C 1
ATOM 2173 O O . ILE A 1 274 ? -13.637 -5.124 19.829 1.00 91.31 274 ILE A O 1
ATOM 2177 N N . THR A 1 275 ? -11.608 -6.066 19.649 1.00 90.19 275 THR A N 1
ATOM 2178 C CA . THR A 1 275 ? -11.334 -6.104 21.092 1.00 90.19 275 THR A CA 1
ATOM 2179 C C . THR A 1 275 ? -10.130 -5.256 21.483 1.00 90.19 275 THR A C 1
ATOM 2181 O O . THR A 1 275 ? -9.286 -4.930 20.644 1.00 90.19 275 THR A O 1
ATOM 2184 N N . CYS A 1 276 ? -10.019 -4.943 22.774 1.00 83.50 276 CYS A N 1
ATOM 2185 C CA . CYS A 1 276 ? -8.795 -4.406 23.358 1.00 83.50 276 CYS A CA 1
ATOM 2186 C C . CYS A 1 276 ? -7.600 -5.311 23.075 1.00 83.50 276 CYS A C 1
ATOM 2188 O O . CYS A 1 276 ? -7.720 -6.535 22.938 1.00 83.50 276 CYS A O 1
ATOM 2190 N N . ARG A 1 277 ? -6.431 -4.678 23.005 1.00 72.50 277 ARG A N 1
ATOM 2191 C CA . ARG A 1 277 ? -5.152 -5.371 22.923 1.00 72.50 277 ARG A CA 1
ATOM 2192 C C . ARG A 1 277 ? -4.971 -6.279 24.149 1.00 72.50 277 ARG A C 1
ATOM 2194 O O . ARG A 1 277 ? -4.960 -5.789 25.275 1.00 72.50 277 ARG A O 1
ATOM 2201 N N . SER A 1 278 ? -4.817 -7.585 23.915 1.00 53.16 278 SER A N 1
ATOM 2202 C CA . SER A 1 278 ? -4.407 -8.567 24.934 1.00 53.16 278 SER A CA 1
ATOM 2203 C C . SER A 1 278 ? -2.929 -8.451 25.283 1.00 53.16 278 SER A C 1
ATOM 2205 O O . SER A 1 278 ? -2.138 -8.297 24.317 1.00 53.16 278 SER A O 1
#

Radius of gyration: 19.63 Å; Cα contacts (8 Å, |Δi|>4): 613; chains: 1; bounding box: 56×33×54 Å